Protein AF-A0A1M5I6V6-F1 (afdb_monomer_lite)

Radius of gyration: 21.62 Å; chains: 1; bounding box: 49×45×73 Å

Sequence (230 aa):
MLDRRIVLFAGMAAPVATMVSATATAQGAPGLVSAQVADPNGELAAKRFEMLRRFRSMYSGRHFELDLFDADTGYLQTTLADADRMSLRFFVEYNNVWWFAIIDGVDVPSIAYDPETDTGAIVLDIRYGDQHLLAMQHIQFKGDRISRLQTYASNTFFGRDKPLIRLDAYGNAIWLETGYDLKISAEAAEVFLRTPEGLRFAEHEPTRAAIIRIKGNLADLRKRYGWPPI

Organism: NCBI:txid1122133

Secondary structure (DSSP, 8-state):
---------------------------------------HHHHHHHHHHHHHHHHHHHHHHT---STTB-TTT-EEES-TT----EEHHHHHHHIIIIIHHH-SEEEEEEEEEETTTTEEEEEEEEEETTEEEEEEEEEEEETTEEEEEEEEE-GGGGGS--HHHHHHHHHHHHHHHTTT-HHHHHHHHHHHTTSHHHHHHHHSTTHHHHHHHHHHHHHHHHHHHTPPP-

Structure (mmCIF, N/CA/C/O backbone):
data_AF-A0A1M5I6V6-F1
#
_entry.id   AF-A0A1M5I6V6-F1
#
loop_
_atom_site.group_PDB
_atom_site.id
_atom_site.type_symbol
_atom_site.label_atom_id
_atom_site.label_alt_id
_atom_site.label_comp_id
_atom_site.label_asym_id
_atom_site.label_entity_id
_atom_site.label_seq_id
_atom_site.pdbx_PDB_ins_code
_atom_site.Cartn_x
_atom_site.Cartn_y
_atom_site.Cartn_z
_atom_site.occupancy
_atom_site.B_iso_or_equiv
_atom_site.auth_seq_id
_atom_site.auth_comp_id
_atom_site.auth_asym_id
_atom_site.auth_atom_id
_atom_site.pdbx_PDB_model_num
ATOM 1 N N . MET A 1 1 ? -9.422 24.658 18.611 1.00 32.09 1 MET A N 1
ATOM 2 C CA . MET A 1 1 ? -9.935 25.044 17.281 1.00 32.09 1 MET A CA 1
ATOM 3 C C . MET A 1 1 ? -8.799 24.813 16.305 1.00 32.09 1 MET A C 1
ATOM 5 O O . MET A 1 1 ? -7.833 25.556 16.374 1.00 32.09 1 MET A O 1
ATOM 9 N N . LEU A 1 2 ? -8.842 23.742 15.511 1.00 28.66 2 LEU A N 1
ATOM 10 C CA . LEU A 1 2 ? -7.876 23.531 14.433 1.00 28.66 2 LEU A CA 1
ATOM 11 C C . LEU A 1 2 ? -8.617 23.557 13.102 1.00 28.66 2 LEU A C 1
ATOM 13 O O . LEU A 1 2 ? -9.680 22.956 12.947 1.00 28.66 2 LEU A O 1
ATOM 17 N N . ASP A 1 3 ? -8.054 24.367 12.223 1.00 26.91 3 ASP A N 1
ATOM 18 C CA . ASP A 1 3 ? -8.595 24.844 10.967 1.00 26.91 3 ASP A CA 1
ATOM 19 C C . ASP A 1 3 ? -8.611 23.720 9.920 1.00 26.91 3 ASP A C 1
ATOM 21 O O . ASP A 1 3 ? -7.634 22.990 9.744 1.00 26.91 3 ASP A O 1
ATOM 25 N N . ARG A 1 4 ? -9.753 23.555 9.248 1.00 34.44 4 ARG A N 1
ATOM 26 C CA . ARG A 1 4 ? -9.979 22.538 8.216 1.00 34.44 4 ARG A CA 1
ATOM 27 C C . ARG A 1 4 ? -9.337 23.005 6.913 1.00 34.44 4 ARG A C 1
ATOM 29 O O . ARG A 1 4 ? -9.838 23.937 6.291 1.00 34.44 4 ARG A O 1
ATOM 36 N N . ARG A 1 5 ? -8.315 22.301 6.425 1.00 26.91 5 ARG A N 1
ATOM 37 C CA . ARG A 1 5 ? -7.889 22.392 5.019 1.00 26.91 5 ARG A CA 1
ATOM 38 C C . ARG A 1 5 ? -7.903 21.013 4.376 1.00 26.91 5 ARG A C 1
ATOM 40 O O . ARG A 1 5 ? -6.920 20.288 4.386 1.00 26.91 5 ARG A O 1
ATOM 47 N N . ILE A 1 6 ? -9.062 20.676 3.817 1.00 26.70 6 ILE A N 1
ATOM 48 C CA . ILE A 1 6 ? -9.196 19.642 2.790 1.00 26.70 6 ILE A CA 1
ATOM 49 C C . ILE A 1 6 ? -8.626 20.258 1.512 1.00 26.70 6 ILE A C 1
ATOM 51 O O . ILE A 1 6 ? -9.198 21.217 0.992 1.00 26.70 6 ILE A O 1
ATOM 55 N N . VAL A 1 7 ? -7.494 19.753 1.028 1.00 29.55 7 VAL A N 1
ATOM 56 C CA . VAL A 1 7 ? -6.928 20.200 -0.248 1.00 29.55 7 VAL A CA 1
ATOM 57 C C . VAL A 1 7 ? -7.448 19.283 -1.357 1.00 29.55 7 VAL A C 1
ATOM 59 O O . VAL A 1 7 ? -7.093 18.111 -1.444 1.00 29.55 7 VAL A O 1
ATOM 62 N N . LEU A 1 8 ? -8.347 19.829 -2.178 1.00 27.30 8 LEU A N 1
ATOM 63 C CA . LEU A 1 8 ? -8.841 19.252 -3.430 1.00 27.30 8 LEU A CA 1
ATOM 64 C C . LEU A 1 8 ? -7.817 19.515 -4.543 1.00 27.30 8 LEU A C 1
ATOM 66 O O . LEU A 1 8 ? -7.480 20.671 -4.784 1.00 27.30 8 LEU A O 1
ATOM 70 N N . PHE A 1 9 ? -7.387 18.480 -5.271 1.00 29.84 9 PHE A N 1
ATOM 71 C CA . PHE A 1 9 ? -6.556 18.645 -6.471 1.00 29.84 9 PHE A CA 1
ATOM 72 C C . PHE A 1 9 ? -7.274 18.159 -7.734 1.00 29.84 9 PHE A C 1
ATOM 74 O O . PHE A 1 9 ? -7.762 17.028 -7.797 1.00 29.84 9 PHE A O 1
ATOM 81 N N . ALA A 1 10 ? -7.345 19.070 -8.709 1.00 26.88 10 ALA A N 1
ATOM 82 C CA . ALA A 1 10 ? -7.965 18.941 -10.022 1.00 26.88 10 ALA A CA 1
ATOM 83 C C . ALA A 1 10 ? -7.016 18.282 -11.042 1.00 26.88 10 ALA A C 1
ATOM 85 O O . ALA A 1 10 ? -5.801 18.447 -10.967 1.00 26.88 10 ALA A O 1
ATOM 86 N N . GLY A 1 11 ? -7.590 17.520 -11.979 1.00 27.36 11 GLY A N 1
ATOM 87 C CA . GLY A 1 11 ? -6.862 16.678 -12.932 1.00 27.36 11 GLY A CA 1
ATOM 88 C C . GLY A 1 11 ? -6.373 17.374 -14.203 1.00 27.36 11 GLY A C 1
ATOM 89 O O . GLY A 1 11 ? -6.724 18.518 -14.471 1.00 27.36 11 GLY A O 1
ATOM 90 N N . MET A 1 12 ? -5.617 16.628 -15.016 1.00 26.58 12 MET A N 1
ATOM 91 C CA . MET A 1 12 ? -5.407 16.880 -16.447 1.00 26.58 12 MET A CA 1
ATOM 92 C C . MET A 1 12 ? -5.152 15.567 -17.206 1.00 26.58 12 MET A C 1
ATOM 94 O O . MET A 1 12 ? -4.605 14.613 -16.656 1.00 26.58 12 MET A O 1
ATOM 98 N N . ALA A 1 13 ? -5.608 15.538 -18.461 1.00 25.91 13 ALA A N 1
ATOM 99 C CA . ALA A 1 13 ? -5.629 14.404 -19.385 1.00 25.91 13 ALA A CA 1
ATOM 100 C C . ALA A 1 13 ? -4.281 14.161 -20.099 1.00 25.91 13 ALA A C 1
ATOM 102 O O . ALA A 1 13 ? -3.515 15.100 -20.307 1.00 25.91 13 ALA A O 1
ATOM 103 N N . ALA A 1 14 ? -4.033 12.918 -20.534 1.00 25.67 14 ALA A N 1
ATOM 104 C CA . ALA A 1 14 ? -2.873 12.527 -21.345 1.00 25.67 14 ALA A CA 1
ATOM 105 C C . ALA A 1 14 ? -3.262 12.261 -22.824 1.00 25.67 14 ALA A C 1
ATOM 107 O O . ALA A 1 14 ? -4.357 11.744 -23.067 1.00 25.67 14 ALA A O 1
ATOM 108 N N . PRO A 1 15 ? -2.399 12.590 -23.810 1.00 27.30 15 PRO A N 1
ATOM 109 C CA . PRO A 1 15 ? -2.659 12.376 -25.235 1.00 27.30 15 PRO A CA 1
ATOM 110 C C . PRO A 1 15 ? -2.182 11.002 -25.750 1.00 27.30 15 PRO A C 1
ATOM 112 O O . PRO A 1 15 ? -1.230 10.418 -25.239 1.00 27.30 15 PRO A O 1
ATOM 115 N N . VAL A 1 16 ? -2.851 10.516 -26.802 1.00 29.16 16 VAL A N 1
ATOM 116 C CA . VAL A 1 16 ? -2.599 9.254 -27.525 1.00 29.16 16 VAL A CA 1
ATOM 117 C C . VAL A 1 16 ? -1.626 9.498 -28.686 1.00 29.16 16 VAL A C 1
ATOM 119 O O . VAL A 1 16 ? -1.806 10.466 -29.423 1.00 29.16 16 VAL A O 1
ATOM 122 N N . ALA A 1 17 ? -0.643 8.612 -28.890 1.00 27.08 17 ALA A N 1
ATOM 123 C CA . ALA A 1 17 ? 0.256 8.642 -30.049 1.00 27.08 17 ALA A CA 1
ATOM 124 C C . ALA A 1 17 ? 0.105 7.391 -30.938 1.00 27.08 17 ALA A C 1
ATOM 126 O O . ALA A 1 17 ? 0.025 6.260 -30.460 1.00 27.08 17 ALA A O 1
ATOM 127 N N . THR A 1 18 ? 0.049 7.647 -32.244 1.00 25.34 18 THR A N 1
ATOM 128 C CA . THR A 1 18 ? -0.219 6.732 -33.365 1.00 25.34 18 THR A CA 1
ATOM 129 C C . THR A 1 18 ? 1.076 6.094 -33.895 1.00 25.34 18 THR A C 1
ATOM 131 O O . THR A 1 18 ? 2.071 6.794 -34.060 1.00 25.34 18 THR A O 1
ATOM 134 N N . MET A 1 19 ? 1.063 4.793 -34.220 1.00 25.09 19 MET A N 1
ATOM 135 C CA . MET A 1 19 ? 2.187 4.080 -34.857 1.00 25.09 19 MET A CA 1
ATOM 136 C C . MET A 1 19 ? 2.249 4.298 -36.380 1.00 25.09 19 MET A C 1
ATOM 138 O O . MET A 1 19 ? 1.216 4.292 -37.050 1.00 25.09 19 MET A O 1
ATOM 142 N N . VAL A 1 20 ? 3.464 4.356 -36.941 1.00 25.27 20 VAL A N 1
ATOM 143 C CA . VAL A 1 20 ? 3.732 4.208 -38.385 1.00 25.27 20 VAL A CA 1
ATOM 144 C C . VAL A 1 20 ? 4.745 3.076 -38.594 1.00 25.27 20 VAL A C 1
ATOM 146 O O . VAL A 1 20 ? 5.787 3.044 -37.947 1.00 25.27 20 VAL A O 1
ATOM 149 N N . SER A 1 21 ? 4.416 2.137 -39.488 1.00 27.31 21 SER A N 1
ATOM 150 C CA . SER A 1 21 ? 5.264 1.009 -39.909 1.00 27.31 21 SER A CA 1
ATOM 151 C C . SER A 1 21 ? 6.298 1.415 -40.961 1.00 27.31 21 SER A C 1
ATOM 153 O O . SER A 1 21 ? 5.988 2.206 -41.850 1.00 27.31 21 SER A O 1
ATOM 155 N N . ALA A 1 22 ? 7.470 0.774 -40.943 1.00 27.08 22 ALA A N 1
ATOM 156 C CA . ALA A 1 22 ? 8.403 0.766 -42.068 1.00 27.08 22 ALA A CA 1
ATOM 157 C C . ALA A 1 22 ? 8.932 -0.654 -42.340 1.00 27.08 22 ALA A C 1
ATOM 159 O O . ALA A 1 22 ? 9.522 -1.301 -41.479 1.00 27.08 22 ALA A O 1
ATOM 160 N N . THR A 1 23 ? 8.700 -1.124 -43.565 1.00 32.22 23 THR A N 1
ATOM 161 C CA . THR A 1 23 ? 9.262 -2.331 -44.190 1.00 32.22 23 THR A CA 1
ATOM 162 C C . THR A 1 23 ? 10.672 -2.079 -44.724 1.00 32.22 23 THR A C 1
ATOM 164 O O . THR A 1 23 ? 10.893 -1.064 -45.382 1.00 32.22 23 THR A O 1
ATOM 167 N N . ALA A 1 24 ? 11.583 -3.047 -44.572 1.00 29.22 24 ALA A N 1
ATOM 168 C CA . ALA A 1 24 ? 12.808 -3.130 -45.370 1.00 29.22 24 ALA A CA 1
ATOM 169 C C . ALA A 1 24 ? 13.199 -4.592 -45.664 1.00 29.22 24 ALA A C 1
ATOM 171 O O . ALA A 1 24 ? 13.241 -5.443 -44.780 1.00 29.22 24 ALA A O 1
ATOM 172 N N . THR A 1 25 ? 13.456 -4.856 -46.944 1.00 36.84 25 THR A N 1
ATOM 173 C CA . THR A 1 25 ? 13.919 -6.101 -47.580 1.00 36.84 25 THR A CA 1
ATOM 174 C C . THR A 1 25 ? 15.425 -6.329 -47.414 1.00 36.84 25 THR A C 1
ATOM 176 O O . THR A 1 25 ? 16.187 -5.372 -47.533 1.00 36.84 25 THR A O 1
ATOM 179 N N . ALA A 1 26 ? 15.874 -7.589 -47.302 1.00 30.14 26 ALA A N 1
ATOM 180 C CA . ALA A 1 26 ? 17.272 -7.968 -47.550 1.00 30.14 26 ALA A CA 1
ATOM 181 C C . ALA A 1 26 ? 17.404 -9.393 -48.137 1.00 30.14 26 ALA A C 1
ATOM 183 O O . ALA A 1 26 ? 16.886 -10.359 -47.582 1.00 30.14 26 ALA A O 1
ATOM 184 N N . GLN A 1 27 ? 18.114 -9.500 -49.268 1.00 32.09 27 GLN A N 1
ATOM 185 C CA . GLN A 1 27 ? 18.656 -10.728 -49.866 1.00 32.09 27 GLN A CA 1
ATOM 186 C C . GLN A 1 27 ? 20.118 -10.918 -49.421 1.00 32.09 27 GLN A C 1
ATOM 188 O O . GLN A 1 27 ? 20.869 -9.946 -49.407 1.00 32.09 27 GLN A O 1
ATOM 193 N N . GLY A 1 28 ? 20.536 -12.170 -49.178 1.00 29.69 28 GLY A N 1
ATOM 194 C CA . GLY A 1 28 ? 21.947 -12.595 -49.212 1.00 29.69 28 GLY A CA 1
ATOM 195 C C . GLY A 1 28 ? 22.489 -13.241 -47.927 1.00 29.69 28 GLY A C 1
ATOM 196 O O . GLY A 1 28 ? 22.859 -12.551 -46.988 1.00 29.69 28 GLY A O 1
ATOM 197 N N . ALA A 1 29 ? 22.599 -14.572 -47.928 1.00 29.70 29 ALA A N 1
ATOM 198 C CA . ALA A 1 29 ? 23.397 -15.404 -47.008 1.00 29.70 29 ALA A CA 1
ATOM 199 C C . ALA A 1 29 ? 24.588 -16.005 -47.815 1.00 29.70 29 ALA A C 1
ATOM 201 O O . ALA A 1 29 ? 24.479 -15.968 -49.045 1.00 29.70 29 ALA A O 1
ATOM 202 N N . PRO A 1 30 ? 25.669 -16.605 -47.241 1.00 43.94 30 PRO A N 1
ATOM 203 C CA . PRO A 1 30 ? 25.713 -17.275 -45.934 1.00 43.94 30 PRO A CA 1
ATOM 204 C C . PRO A 1 30 ? 27.019 -17.157 -45.105 1.00 43.94 30 PRO A C 1
ATOM 206 O O . PRO A 1 30 ? 28.121 -16.975 -45.613 1.00 43.94 30 PRO A O 1
ATOM 209 N N . GLY A 1 31 ? 26.884 -17.382 -43.797 1.00 27.34 31 GLY A N 1
ATOM 210 C CA . GLY A 1 31 ? 27.987 -17.552 -42.848 1.00 27.34 31 GLY A CA 1
ATOM 211 C C . GLY A 1 31 ? 27.438 -17.888 -41.463 1.00 27.34 31 GLY A C 1
ATOM 212 O O . GLY A 1 31 ? 27.288 -17.009 -40.624 1.00 27.34 31 GLY A O 1
ATOM 213 N N . LEU A 1 32 ? 27.059 -19.151 -41.247 1.00 36.41 32 LEU A N 1
ATOM 214 C CA . LEU A 1 32 ? 26.516 -19.644 -39.976 1.00 36.41 32 LEU A CA 1
ATOM 215 C C . LEU A 1 32 ? 27.648 -19.850 -38.962 1.00 36.41 32 LEU A C 1
ATOM 217 O O . LEU A 1 32 ? 28.205 -20.936 -38.828 1.00 36.41 32 LEU A O 1
ATOM 221 N N . VAL A 1 33 ? 27.957 -18.786 -38.227 1.00 33.47 33 VAL A N 1
ATOM 222 C CA . VAL A 1 33 ? 28.457 -18.877 -36.856 1.00 33.47 33 VAL A CA 1
ATOM 223 C C . VAL A 1 33 ? 27.308 -18.385 -35.990 1.00 33.47 33 VAL A C 1
ATOM 225 O O . VAL A 1 33 ? 27.042 -17.187 -35.936 1.00 33.47 33 VAL A O 1
ATOM 228 N N . SER A 1 34 ? 26.578 -19.305 -35.361 1.00 36.19 34 SER A N 1
ATOM 229 C CA . SER A 1 34 ? 25.515 -18.970 -34.409 1.00 36.19 34 SER A CA 1
ATOM 230 C C . SER A 1 34 ? 26.139 -18.452 -33.114 1.00 36.19 34 SER A C 1
ATOM 232 O O . SER A 1 34 ? 26.111 -19.117 -32.083 1.00 36.19 34 SER A O 1
ATOM 234 N N . ALA A 1 35 ? 26.733 -17.261 -33.165 1.00 35.19 35 ALA A N 1
ATOM 235 C CA . ALA A 1 35 ? 26.876 -16.448 -31.978 1.00 35.19 35 ALA A CA 1
ATOM 236 C C . ALA A 1 35 ? 25.450 -16.056 -31.581 1.00 35.19 35 ALA A C 1
ATOM 238 O O . ALA A 1 35 ? 24.816 -15.241 -32.251 1.00 35.19 35 ALA A O 1
ATOM 239 N N . GLN A 1 36 ? 24.921 -16.668 -30.520 1.00 39.28 36 GLN A N 1
ATOM 240 C CA . GLN A 1 36 ? 23.850 -16.045 -29.752 1.00 39.28 36 GLN A CA 1
ATOM 241 C C . GLN A 1 36 ? 24.438 -14.746 -29.207 1.00 39.28 36 GLN A C 1
ATOM 243 O O . GLN A 1 36 ? 25.012 -14.707 -28.122 1.00 39.28 36 GLN A O 1
ATOM 248 N N . VAL A 1 37 ? 24.370 -13.687 -30.011 1.00 41.66 37 VAL A N 1
ATOM 249 C CA . VAL A 1 37 ? 24.471 -12.330 -29.504 1.00 41.66 37 VAL A CA 1
ATOM 250 C C . VAL A 1 37 ? 23.267 -12.230 -28.587 1.00 41.66 37 VAL A C 1
ATOM 252 O O . VAL A 1 37 ? 22.136 -12.157 -29.064 1.00 41.66 37 VAL A O 1
ATOM 255 N N . ALA A 1 38 ? 23.497 -12.382 -27.280 1.00 50.56 38 ALA A N 1
ATOM 256 C CA . ALA A 1 38 ? 22.499 -12.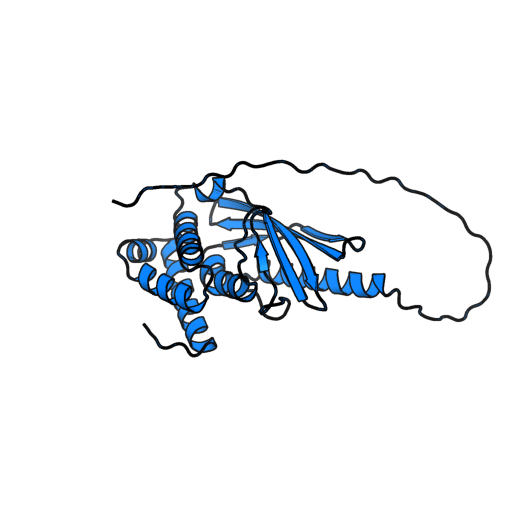025 -26.291 1.00 50.56 38 ALA A CA 1
ATOM 257 C C . ALA A 1 38 ? 22.033 -10.633 -26.698 1.00 50.56 38 ALA A C 1
ATOM 259 O O . ALA A 1 38 ? 22.869 -9.747 -26.843 1.00 50.56 38 ALA A O 1
ATOM 260 N N . ASP A 1 39 ? 20.752 -10.476 -27.007 1.00 55.94 39 ASP A N 1
ATOM 261 C CA . ASP A 1 39 ? 20.168 -9.158 -27.146 1.00 55.94 39 ASP A CA 1
ATOM 262 C C . ASP A 1 39 ? 20.035 -8.648 -25.708 1.00 55.94 39 ASP A C 1
ATOM 264 O O . ASP A 1 39 ? 19.104 -9.068 -25.009 1.00 55.94 39 ASP A O 1
ATOM 268 N N . PRO A 1 40 ? 20.987 -7.836 -25.199 1.00 62.12 40 PRO A N 1
ATOM 269 C CA . PRO A 1 40 ? 20.932 -7.398 -23.811 1.00 62.12 40 PRO A CA 1
ATOM 270 C C . PRO A 1 40 ? 19.653 -6.593 -23.555 1.00 62.12 40 PRO A C 1
ATOM 272 O O . PRO A 1 40 ? 19.153 -6.590 -22.430 1.00 62.12 40 PRO A O 1
ATOM 275 N N . ASN A 1 41 ? 19.087 -5.978 -24.602 1.00 68.06 41 ASN A N 1
ATOM 276 C CA . ASN A 1 41 ? 17.831 -5.246 -24.532 1.00 68.06 41 ASN A CA 1
ATOM 277 C C . ASN A 1 41 ? 16.645 -6.218 -24.454 1.00 68.06 41 ASN A C 1
ATOM 279 O O . ASN A 1 41 ? 15.736 -6.003 -23.657 1.00 68.06 41 ASN A O 1
ATOM 283 N N . GLY A 1 42 ? 16.683 -7.326 -25.196 1.00 78.50 42 GLY A N 1
ATOM 284 C CA . GLY A 1 42 ? 15.683 -8.396 -25.135 1.00 78.50 42 GLY A CA 1
ATOM 285 C C . GLY A 1 42 ? 15.660 -9.144 -23.796 1.00 78.50 42 GLY A C 1
ATOM 286 O O . GLY A 1 42 ? 14.587 -9.386 -23.238 1.00 78.50 42 GLY A O 1
ATOM 287 N N . GLU A 1 43 ? 16.826 -9.473 -23.232 1.00 86.44 43 GLU A N 1
ATOM 288 C CA . GLU A 1 43 ? 16.915 -10.147 -21.928 1.00 86.44 43 GLU A CA 1
ATOM 289 C C . GLU A 1 43 ? 16.483 -9.224 -20.779 1.00 86.44 43 GLU A C 1
ATOM 291 O O . GLU A 1 43 ? 15.755 -9.647 -19.874 1.00 86.44 43 GLU A O 1
ATOM 296 N N . LEU A 1 44 ? 16.892 -7.951 -20.817 1.00 89.69 44 LEU A N 1
ATOM 297 C CA . LEU A 1 44 ? 16.445 -6.954 -19.849 1.00 89.69 44 LEU A CA 1
ATOM 298 C C . LEU A 1 44 ? 14.932 -6.740 -19.942 1.00 89.69 44 LEU A C 1
ATOM 300 O O . LEU A 1 44 ? 14.252 -6.814 -18.920 1.00 89.69 44 LEU A O 1
ATOM 304 N N . ALA A 1 45 ? 14.390 -6.563 -21.149 1.00 90.88 45 ALA A N 1
ATOM 305 C CA . ALA A 1 45 ? 12.956 -6.387 -21.358 1.00 90.88 45 ALA A CA 1
ATOM 306 C C . ALA A 1 45 ? 12.141 -7.574 -20.830 1.00 90.88 45 ALA A C 1
ATOM 308 O O . ALA A 1 45 ? 11.131 -7.383 -20.151 1.00 90.88 45 ALA A O 1
ATOM 309 N N . ALA A 1 46 ? 12.608 -8.804 -21.064 1.00 93.69 46 ALA A N 1
ATOM 310 C CA . ALA A 1 46 ? 11.976 -10.003 -20.522 1.00 93.69 46 ALA A CA 1
ATOM 311 C C . ALA A 1 46 ? 11.967 -10.002 -18.983 1.00 93.69 46 ALA A C 1
ATOM 313 O O . ALA A 1 46 ? 10.927 -10.261 -18.374 1.00 93.69 46 ALA A O 1
ATOM 314 N N . LYS A 1 47 ? 13.091 -9.644 -18.345 1.00 95.38 47 LYS A N 1
ATOM 315 C CA . LYS A 1 47 ? 13.187 -9.518 -16.879 1.00 95.38 47 LYS A CA 1
ATOM 316 C C . LYS A 1 47 ? 12.233 -8.455 -16.336 1.00 95.38 47 LYS A C 1
ATOM 318 O O . LYS A 1 47 ? 11.544 -8.697 -15.349 1.00 95.38 47 LYS A O 1
ATOM 323 N N . ARG A 1 48 ? 12.156 -7.294 -16.987 1.00 96.44 48 ARG A N 1
ATOM 324 C CA . ARG A 1 48 ? 11.271 -6.183 -16.599 1.00 96.44 48 ARG A CA 1
ATOM 325 C C . ARG A 1 48 ? 9.805 -6.565 -16.702 1.00 96.44 48 ARG A C 1
ATOM 327 O O . ARG A 1 48 ? 9.029 -6.311 -15.782 1.00 96.44 48 ARG A O 1
ATOM 334 N N . PHE A 1 49 ? 9.435 -7.241 -17.781 1.00 95.44 49 PHE A N 1
ATOM 335 C CA . PHE A 1 49 ? 8.073 -7.718 -17.953 1.00 95.44 49 PHE A CA 1
ATOM 336 C C . PHE A 1 49 ? 7.702 -8.793 -16.924 1.00 95.44 49 PHE A C 1
ATOM 338 O O . PHE A 1 49 ? 6.581 -8.796 -16.417 1.00 95.44 49 PHE A O 1
ATOM 345 N N . GLU A 1 50 ? 8.644 -9.656 -16.539 1.00 97.31 50 GLU A N 1
ATOM 346 C CA . GLU A 1 50 ? 8.422 -10.627 -15.465 1.00 97.31 50 GLU A CA 1
ATOM 347 C C . GLU A 1 50 ? 8.257 -9.958 -14.094 1.00 97.31 50 GLU A C 1
ATOM 349 O O . GLU A 1 50 ? 7.353 -10.309 -13.338 1.00 97.31 50 GLU A O 1
ATOM 354 N N . MET A 1 51 ? 9.041 -8.918 -13.798 1.00 98.06 51 MET A N 1
ATOM 355 C CA . MET A 1 51 ? 8.836 -8.099 -12.597 1.00 98.06 51 MET A CA 1
ATOM 356 C C . MET A 1 51 ? 7.430 -7.482 -12.560 1.00 98.06 51 MET A C 1
ATOM 358 O O . MET A 1 51 ? 6.782 -7.499 -11.514 1.00 98.06 51 MET A O 1
ATOM 362 N N . LEU A 1 52 ? 6.921 -6.987 -13.694 1.00 98.31 52 LEU A N 1
ATOM 363 C CA . LEU A 1 52 ? 5.558 -6.451 -13.795 1.00 98.31 52 LEU A CA 1
ATOM 364 C C . LEU A 1 52 ? 4.483 -7.527 -13.619 1.00 98.31 52 LEU A C 1
ATOM 366 O O . LEU A 1 52 ? 3.465 -7.273 -12.976 1.00 98.31 52 LEU A O 1
ATOM 370 N N . ARG A 1 53 ? 4.699 -8.738 -14.145 1.00 98.31 53 ARG A N 1
ATOM 371 C CA . ARG A 1 53 ? 3.805 -9.881 -13.901 1.00 98.31 53 ARG A CA 1
ATOM 372 C C . ARG A 1 53 ? 3.768 -10.254 -12.429 1.00 98.31 53 ARG A C 1
ATOM 374 O O . ARG A 1 53 ? 2.684 -10.441 -11.882 1.00 98.31 53 ARG A O 1
ATOM 381 N N . ARG A 1 54 ? 4.930 -10.302 -11.779 1.00 98.31 54 ARG A N 1
ATOM 382 C CA . ARG A 1 54 ? 5.029 -10.533 -10.339 1.00 98.31 54 ARG A CA 1
ATOM 383 C C . ARG A 1 54 ? 4.297 -9.445 -9.554 1.00 98.31 54 ARG A C 1
ATOM 385 O O . ARG A 1 54 ? 3.490 -9.770 -8.689 1.00 98.31 54 ARG A O 1
ATOM 392 N N . PHE A 1 55 ? 4.486 -8.175 -9.910 1.00 98.38 55 PHE A N 1
ATOM 393 C CA . PHE A 1 55 ? 3.793 -7.060 -9.260 1.00 98.38 55 PHE A CA 1
ATOM 394 C C . PHE A 1 55 ? 2.266 -7.129 -9.441 1.00 98.38 55 PHE A C 1
ATOM 396 O O . PHE A 1 55 ? 1.510 -6.964 -8.485 1.00 98.38 55 PHE A O 1
ATOM 403 N N . ARG A 1 56 ? 1.793 -7.481 -10.643 1.00 98.38 56 ARG A N 1
ATOM 404 C CA . ARG A 1 56 ? 0.377 -7.775 -10.917 1.00 98.38 56 ARG A CA 1
ATOM 405 C C . ARG A 1 56 ? -0.170 -8.893 -10.023 1.00 98.38 56 ARG A C 1
ATOM 407 O O . ARG A 1 56 ? -1.276 -8.768 -9.490 1.00 98.38 56 ARG A O 1
ATOM 414 N N . SER A 1 57 ? 0.576 -9.985 -9.880 1.00 98.31 57 SER A N 1
ATOM 415 C CA . SER A 1 57 ? 0.177 -11.114 -9.036 1.00 98.31 57 SER A CA 1
ATOM 416 C C . SER A 1 57 ? 0.084 -10.712 -7.567 1.00 98.31 57 SER A C 1
ATOM 418 O O . SER A 1 57 ? -0.861 -11.118 -6.901 1.00 98.31 57 SER A O 1
ATOM 420 N N . MET A 1 58 ? 0.988 -9.857 -7.081 1.00 98.50 58 MET A N 1
ATOM 421 C CA . MET A 1 58 ? 0.931 -9.318 -5.718 1.00 98.50 58 MET A CA 1
ATOM 422 C C . MET A 1 58 ? -0.318 -8.465 -5.466 1.00 98.50 58 MET A C 1
ATOM 424 O O . MET A 1 58 ? -0.966 -8.622 -4.433 1.00 98.50 58 MET A O 1
ATOM 428 N N . TYR A 1 59 ? -0.711 -7.611 -6.420 1.00 98.25 59 TYR A N 1
ATOM 429 C CA . TYR A 1 59 ? -1.977 -6.869 -6.337 1.00 98.25 59 TYR A CA 1
ATOM 430 C C . TYR A 1 59 ? -3.184 -7.804 -6.264 1.00 98.25 59 TYR A C 1
ATOM 432 O O . TYR A 1 59 ? -4.026 -7.669 -5.377 1.00 98.25 59 TYR A O 1
ATOM 440 N N . SER A 1 60 ? -3.238 -8.782 -7.169 1.00 95.06 60 SER A N 1
ATOM 441 C CA . SER A 1 60 ? -4.346 -9.743 -7.243 1.00 95.06 60 SER A CA 1
ATOM 442 C C . SER A 1 60 ? -4.409 -10.626 -5.988 1.00 95.06 60 SER A C 1
ATOM 444 O O . SER A 1 60 ? -5.487 -10.928 -5.480 1.00 95.06 60 SER A O 1
ATOM 446 N N . GLY A 1 61 ? -3.244 -11.005 -5.454 1.00 97.31 61 GLY A N 1
ATOM 447 C CA . GLY A 1 61 ? -3.083 -11.757 -4.209 1.00 97.31 61 GLY A CA 1
ATOM 448 C C . GLY A 1 61 ? -3.235 -10.916 -2.940 1.00 97.31 61 GLY A C 1
ATOM 449 O O . GLY A 1 61 ? -3.282 -11.483 -1.852 1.00 97.31 61 GLY A O 1
ATOM 450 N N . ARG A 1 62 ? -3.347 -9.587 -3.071 1.00 97.38 62 ARG A N 1
ATOM 451 C CA . ARG A 1 62 ? -3.432 -8.617 -1.972 1.00 97.38 62 ARG A CA 1
ATOM 452 C C . ARG A 1 62 ? -2.303 -8.749 -0.946 1.00 97.38 62 ARG A C 1
ATOM 454 O O . ARG A 1 62 ? -2.532 -8.701 0.263 1.00 97.38 62 ARG A O 1
ATOM 461 N N . HIS A 1 63 ? -1.083 -8.940 -1.439 1.00 98.06 63 HIS A N 1
ATOM 462 C CA . HIS A 1 63 ? 0.110 -8.976 -0.606 1.00 98.06 63 HIS A CA 1
ATOM 463 C C . HIS A 1 63 ? 1.352 -8.610 -1.415 1.00 98.06 63 HIS A C 1
ATOM 465 O O . HIS A 1 63 ? 1.625 -9.228 -2.443 1.00 98.06 63 HIS A O 1
ATOM 471 N N . PHE A 1 64 ? 2.119 -7.636 -0.935 1.00 98.56 64 PHE A N 1
ATOM 472 C CA . PHE A 1 64 ? 3.415 -7.272 -1.494 1.00 98.56 64 PHE A CA 1
ATOM 473 C C . PHE A 1 64 ? 4.550 -7.974 -0.760 1.00 98.56 64 PHE A C 1
ATOM 475 O O . PHE A 1 64 ? 4.604 -7.974 0.469 1.00 98.56 64 PHE A O 1
ATOM 482 N N . GLU A 1 65 ? 5.503 -8.499 -1.519 1.00 97.62 65 GLU A N 1
ATOM 483 C CA . GLU A 1 65 ? 6.759 -9.015 -0.979 1.00 97.62 65 GLU A CA 1
ATOM 484 C C . GLU A 1 65 ? 7.806 -7.903 -1.080 1.00 97.62 65 GLU A C 1
ATOM 486 O O . GLU A 1 65 ? 7.831 -7.171 -2.064 1.00 97.62 65 GLU A O 1
ATOM 491 N N . LEU A 1 66 ? 8.613 -7.723 -0.029 1.00 96.81 66 LEU A N 1
ATOM 492 C CA . LEU A 1 66 ? 9.530 -6.583 0.098 1.00 96.81 66 LEU A CA 1
ATOM 493 C C . LEU A 1 66 ? 10.801 -6.723 -0.748 1.00 96.81 66 LEU A C 1
ATOM 495 O O . LEU A 1 66 ? 11.459 -5.724 -1.047 1.00 96.81 66 LEU A O 1
ATOM 499 N N . ASP A 1 67 ? 11.146 -7.945 -1.169 1.00 97.62 67 ASP A N 1
ATOM 500 C CA . ASP A 1 67 ? 12.040 -8.076 -2.315 1.00 97.62 67 ASP A CA 1
ATOM 501 C C . ASP A 1 67 ? 11.316 -7.512 -3.564 1.00 97.62 67 ASP A C 1
ATOM 503 O O . ASP A 1 67 ? 10.326 -6.859 -3.388 1.00 97.62 67 ASP A O 1
ATOM 507 N N . LEU A 1 68 ? 11.697 -7.605 -4.830 1.00 98.19 68 LEU A N 1
ATOM 508 C CA . LEU A 1 68 ? 11.009 -6.832 -5.912 1.00 98.19 68 LEU A CA 1
ATOM 509 C C . LEU A 1 68 ? 11.081 -5.282 -5.796 1.00 98.19 68 LEU A C 1
ATOM 511 O O . LEU A 1 68 ? 11.201 -4.639 -6.829 1.00 98.19 6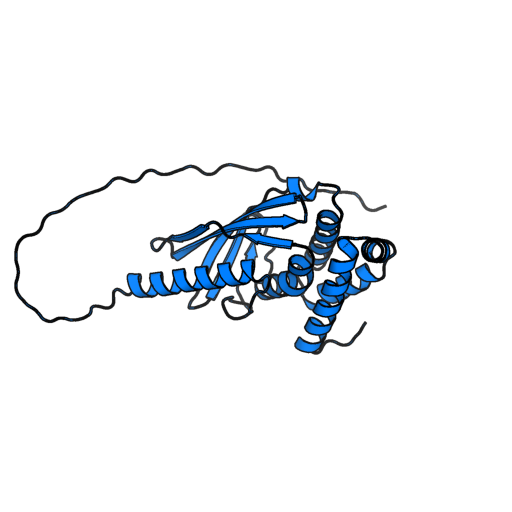8 LEU A O 1
ATOM 515 N N . PHE A 1 69 ? 11.087 -4.656 -4.614 1.00 98.56 69 PHE A N 1
ATOM 516 C CA . PHE A 1 69 ? 11.189 -3.212 -4.391 1.00 98.56 69 PHE A CA 1
ATOM 517 C C . PHE A 1 69 ? 12.573 -2.829 -3.848 1.00 98.56 69 PHE A C 1
ATOM 519 O O . PHE A 1 69 ? 13.198 -3.567 -3.084 1.00 98.56 69 PHE A O 1
ATOM 526 N N . ASP A 1 70 ? 13.059 -1.648 -4.230 1.00 98.00 70 ASP A N 1
ATOM 527 C CA . ASP A 1 70 ? 14.208 -0.985 -3.606 1.00 98.00 70 ASP A CA 1
ATOM 528 C C . ASP A 1 70 ? 13.711 -0.343 -2.304 1.00 98.00 70 ASP A C 1
ATOM 530 O O . ASP A 1 70 ? 13.362 0.835 -2.255 1.00 98.00 70 ASP A O 1
ATOM 534 N N . ALA A 1 71 ? 13.580 -1.166 -1.262 1.00 95.81 71 ALA A N 1
ATOM 535 C CA . ALA A 1 71 ? 12.956 -0.785 0.003 1.00 95.81 71 ALA A CA 1
ATOM 536 C C . ALA A 1 71 ? 13.679 0.364 0.726 1.00 95.81 71 ALA A C 1
ATOM 538 O O . ALA A 1 71 ? 13.047 1.106 1.479 1.00 95.81 71 ALA A O 1
ATOM 539 N N . ASP A 1 72 ? 14.987 0.500 0.508 1.00 93.19 72 ASP A N 1
ATOM 540 C CA . ASP A 1 72 ? 15.840 1.396 1.289 1.00 93.19 72 ASP A CA 1
ATOM 541 C C . ASP A 1 72 ? 16.023 2.762 0.623 1.00 93.19 72 ASP A C 1
ATOM 543 O O . ASP A 1 72 ? 16.160 3.766 1.319 1.00 93.19 72 ASP A O 1
ATOM 547 N N . THR A 1 73 ? 16.017 2.822 -0.714 1.00 95.00 73 THR A N 1
ATOM 548 C CA . THR A 1 73 ? 16.248 4.081 -1.446 1.00 95.00 73 THR A CA 1
ATOM 549 C C . THR A 1 73 ? 15.145 4.445 -2.434 1.00 95.00 73 THR A C 1
ATOM 551 O O . THR A 1 73 ? 15.094 5.584 -2.905 1.00 95.00 73 THR A O 1
ATOM 554 N N . GLY A 1 74 ? 14.254 3.506 -2.750 1.00 96.75 74 GLY A N 1
ATOM 555 C CA . GLY A 1 74 ? 13.126 3.740 -3.635 1.00 96.75 74 GLY A CA 1
ATOM 556 C C . GLY A 1 74 ? 11.960 4.446 -2.950 1.00 96.75 74 GLY A C 1
ATOM 557 O O . GLY A 1 74 ? 11.806 4.418 -1.725 1.00 96.75 74 GLY A O 1
ATOM 558 N N . TYR A 1 75 ? 11.104 5.072 -3.756 1.00 95.88 75 TYR A N 1
ATOM 559 C CA . TYR A 1 75 ? 9.952 5.813 -3.245 1.00 95.88 75 TYR A CA 1
ATOM 560 C C . TYR A 1 75 ? 8.723 5.776 -4.157 1.00 95.88 75 TYR A C 1
ATOM 562 O O . TYR A 1 75 ? 8.812 5.619 -5.374 1.00 95.88 75 TYR A O 1
ATOM 570 N N . LEU A 1 76 ? 7.557 5.976 -3.553 1.00 94.19 76 LEU A N 1
ATOM 571 C CA . LEU A 1 76 ? 6.312 6.312 -4.220 1.00 94.19 76 LEU A CA 1
ATOM 572 C C . LEU A 1 76 ? 6.086 7.828 -4.187 1.00 94.19 76 LEU A C 1
ATOM 574 O O . LEU A 1 76 ? 6.368 8.496 -3.190 1.00 94.19 76 LEU A O 1
ATOM 578 N N . GLN A 1 77 ? 5.538 8.351 -5.281 1.00 86.44 77 GLN A N 1
ATOM 579 C CA . GLN A 1 77 ? 5.123 9.741 -5.434 1.00 86.44 77 GLN A CA 1
ATOM 580 C C . GLN A 1 77 ? 3.698 9.808 -6.015 1.00 86.44 77 GLN A C 1
ATOM 582 O O . GLN A 1 77 ? 3.363 9.074 -6.943 1.00 86.44 77 GLN A O 1
ATOM 587 N N . THR A 1 78 ? 2.834 10.672 -5.485 1.00 71.50 78 THR A N 1
ATOM 588 C CA . THR A 1 78 ? 1.438 10.826 -5.949 1.00 71.50 78 THR A CA 1
ATOM 589 C C . THR A 1 78 ? 1.256 12.020 -6.891 1.00 71.50 78 THR A C 1
ATOM 591 O O . THR A 1 78 ? 0.405 11.976 -7.776 1.00 71.50 78 THR A O 1
ATOM 594 N N . THR A 1 79 ? 2.097 13.057 -6.791 1.00 63.25 79 THR A N 1
ATOM 595 C CA . THR A 1 79 ? 2.154 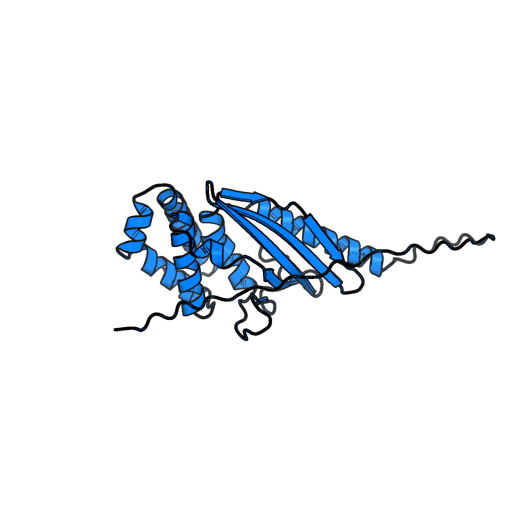14.174 -7.750 1.00 63.25 79 THR A CA 1
ATOM 596 C C . THR A 1 79 ? 3.600 14.591 -8.030 1.00 63.25 79 THR A C 1
ATOM 598 O O . THR A 1 79 ? 4.454 14.472 -7.159 1.00 63.25 79 THR A O 1
ATOM 601 N N . LEU A 1 80 ? 3.900 15.108 -9.231 1.00 52.19 80 LEU A N 1
ATOM 602 C CA . LEU A 1 80 ? 5.252 15.590 -9.579 1.00 52.19 80 LEU A CA 1
ATOM 603 C C . LEU A 1 80 ? 5.699 16.816 -8.758 1.00 52.19 80 LEU A C 1
ATOM 605 O O . LEU A 1 80 ? 6.888 17.125 -8.749 1.00 52.19 80 LEU A O 1
ATOM 609 N N . ALA A 1 81 ? 4.758 17.514 -8.115 1.00 47.25 81 ALA A N 1
ATOM 610 C CA . ALA A 1 81 ? 4.998 18.770 -7.411 1.00 47.25 81 ALA A CA 1
ATOM 611 C C . ALA A 1 81 ? 5.310 18.584 -5.918 1.00 47.25 81 ALA A C 1
ATOM 613 O O . ALA A 1 81 ? 5.939 19.461 -5.327 1.00 47.25 81 ALA A O 1
ATOM 614 N N . ASP A 1 82 ? 4.914 17.457 -5.321 1.00 55.44 82 ASP A N 1
ATOM 615 C CA . ASP A 1 82 ? 5.146 17.211 -3.901 1.00 55.44 82 ASP A CA 1
ATOM 616 C C . ASP A 1 82 ? 6.569 16.693 -3.657 1.00 55.44 82 ASP A C 1
ATOM 618 O O . ASP A 1 82 ? 7.041 15.750 -4.304 1.00 55.44 82 ASP A O 1
ATOM 622 N N . ALA A 1 83 ? 7.257 17.325 -2.703 1.00 57.69 83 ALA A N 1
ATOM 623 C CA . ALA A 1 83 ? 8.554 16.871 -2.203 1.00 57.69 83 ALA A CA 1
ATOM 624 C C . ALA A 1 83 ? 8.428 15.617 -1.320 1.00 57.69 83 ALA A C 1
ATOM 626 O O . ALA A 1 83 ? 9.424 14.921 -1.105 1.00 57.69 83 ALA A O 1
ATOM 627 N N . ASP A 1 84 ? 7.217 15.322 -0.842 1.00 67.31 84 ASP A N 1
ATOM 628 C CA . ASP A 1 84 ? 6.952 14.209 0.057 1.00 67.31 84 ASP A CA 1
ATOM 629 C C . ASP A 1 84 ? 7.025 12.884 -0.697 1.00 67.31 84 ASP A C 1
ATOM 631 O O . ASP A 1 84 ? 6.265 12.591 -1.624 1.00 67.31 84 ASP A O 1
ATOM 635 N N . ARG A 1 85 ? 7.994 12.070 -0.286 1.00 85.88 85 ARG A N 1
ATOM 636 C CA . ARG A 1 85 ? 8.289 10.765 -0.866 1.00 85.88 85 ARG A CA 1
ATOM 637 C C . ARG A 1 85 ? 7.971 9.700 0.163 1.00 85.88 85 ARG A C 1
ATOM 639 O O . ARG A 1 85 ? 8.612 9.629 1.208 1.00 85.88 85 ARG A O 1
ATOM 646 N N . MET A 1 86 ? 7.011 8.844 -0.155 1.00 91.69 86 MET A N 1
ATOM 647 C CA . MET A 1 86 ? 6.743 7.651 0.639 1.00 91.69 86 MET A CA 1
ATOM 648 C C . MET A 1 86 ? 7.817 6.614 0.311 1.00 91.69 86 MET A C 1
ATOM 650 O O . MET A 1 86 ? 7.937 6.226 -0.846 1.00 91.69 86 MET A O 1
ATOM 654 N N . SER A 1 87 ? 8.608 6.148 1.282 1.00 95.44 87 SER A N 1
ATOM 655 C CA . SER A 1 87 ? 9.586 5.079 1.005 1.00 95.44 87 SER A CA 1
ATOM 656 C C . SER A 1 87 ? 8.887 3.814 0.492 1.00 95.44 87 SER A C 1
ATOM 658 O O . SER A 1 87 ? 7.767 3.507 0.908 1.00 95.44 87 SER A O 1
ATOM 660 N N . LEU A 1 88 ? 9.528 3.040 -0.393 1.00 97.69 88 LEU A N 1
ATOM 661 C CA . LEU A 1 88 ? 8.908 1.798 -0.876 1.00 97.69 88 LEU A CA 1
ATOM 662 C C . LEU A 1 88 ? 8.754 0.748 0.228 1.00 97.69 88 LEU A C 1
ATOM 664 O O . LEU A 1 88 ? 7.794 -0.017 0.191 1.00 97.69 88 LEU A O 1
ATOM 668 N N . ARG A 1 89 ? 9.621 0.751 1.253 1.00 97.75 89 ARG A N 1
ATOM 669 C CA . ARG A 1 89 ? 9.403 -0.054 2.465 1.00 97.75 89 ARG A CA 1
ATOM 670 C C . ARG A 1 89 ? 8.080 0.295 3.127 1.00 97.75 89 ARG A C 1
ATOM 672 O O . ARG A 1 89 ? 7.295 -0.595 3.435 1.00 97.75 89 ARG A O 1
ATOM 679 N N . PHE A 1 90 ? 7.828 1.584 3.321 1.00 97.19 90 PHE A N 1
ATOM 680 C CA . PHE A 1 90 ? 6.573 2.032 3.894 1.00 97.19 90 PHE A CA 1
ATOM 681 C C . PHE A 1 90 ? 5.388 1.673 3.004 1.00 97.19 90 PHE A C 1
ATOM 683 O O . PHE A 1 90 ? 4.419 1.126 3.508 1.00 97.19 90 PHE A O 1
ATOM 690 N N . PHE A 1 91 ? 5.474 1.920 1.692 1.00 97.12 91 PHE A N 1
ATOM 691 C CA . PHE A 1 91 ? 4.433 1.539 0.735 1.00 97.12 91 PHE A CA 1
ATOM 692 C C . PHE A 1 91 ? 4.065 0.057 0.871 1.00 97.12 91 PHE A C 1
ATOM 694 O O . PHE A 1 91 ? 2.894 -0.266 1.051 1.00 97.12 91 PHE A O 1
ATOM 701 N N . VAL A 1 92 ? 5.048 -0.845 0.841 1.00 98.44 92 VAL A N 1
ATOM 702 C CA . VAL A 1 92 ? 4.815 -2.292 0.964 1.00 98.44 92 VAL A CA 1
ATOM 703 C C . VAL A 1 92 ? 4.106 -2.625 2.276 1.00 98.44 92 VAL A C 1
ATOM 705 O O . VAL A 1 92 ? 3.068 -3.288 2.275 1.00 98.44 92 VAL A O 1
ATOM 708 N N . GLU A 1 93 ? 4.638 -2.137 3.393 1.00 97.88 93 GLU A N 1
ATOM 709 C CA . GLU A 1 93 ? 4.134 -2.491 4.719 1.00 97.88 93 GLU A CA 1
ATOM 710 C C . GLU A 1 93 ? 2.767 -1.866 5.009 1.00 97.88 93 GLU A C 1
ATOM 712 O O . GLU A 1 93 ? 1.880 -2.550 5.513 1.00 97.88 93 GLU A O 1
ATOM 717 N N . TYR A 1 94 ? 2.551 -0.609 4.617 1.00 96.94 94 TYR A N 1
ATOM 718 C CA . TYR A 1 94 ? 1.252 0.054 4.693 1.00 96.94 94 TYR A CA 1
ATOM 719 C C . TYR A 1 94 ? 0.181 -0.751 3.957 1.00 96.94 94 TY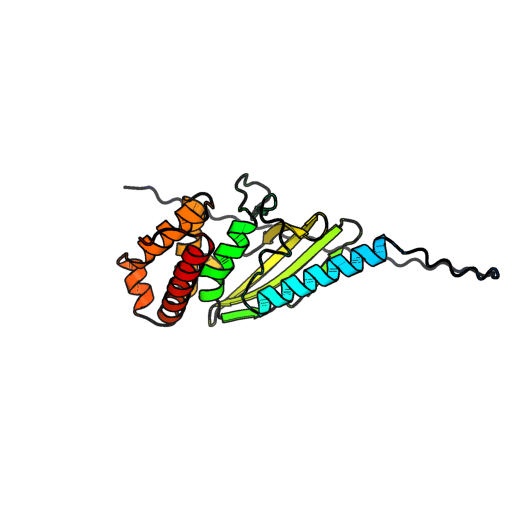R A C 1
ATOM 721 O O . TYR A 1 94 ? -0.871 -1.057 4.523 1.00 96.94 94 TYR A O 1
ATOM 729 N N . ASN A 1 95 ? 0.450 -1.123 2.703 1.00 98.25 95 ASN A N 1
ATOM 730 C CA . ASN A 1 95 ? -0.535 -1.835 1.903 1.00 98.25 95 ASN A CA 1
ATOM 731 C C . ASN A 1 95 ? -0.851 -3.209 2.504 1.00 98.25 95 ASN A C 1
ATOM 733 O O . ASN A 1 95 ? -2.022 -3.567 2.620 1.00 98.25 95 ASN A O 1
ATOM 737 N N . ASN A 1 96 ? 0.173 -3.934 2.961 1.00 98.56 96 ASN A N 1
ATOM 738 C CA . ASN A 1 96 ? 0.023 -5.230 3.621 1.00 98.56 96 ASN A CA 1
ATOM 739 C C . ASN A 1 96 ? -0.735 -5.151 4.946 1.00 98.56 96 ASN A C 1
ATOM 741 O O . ASN A 1 96 ? -1.500 -6.058 5.269 1.00 98.56 96 ASN A O 1
ATOM 745 N N . VAL A 1 97 ? -0.532 -4.085 5.718 1.00 98.12 97 VAL A N 1
ATOM 746 C CA . VAL A 1 97 ? -1.165 -3.933 7.027 1.00 98.12 97 VAL A CA 1
ATOM 747 C C . VAL A 1 97 ? -2.595 -3.437 6.914 1.00 98.12 97 VAL A C 1
ATOM 749 O O . VAL A 1 97 ? -3.490 -3.990 7.556 1.00 98.12 97 VAL A O 1
ATOM 752 N N . TRP A 1 98 ? -2.807 -2.406 6.106 1.00 98.25 98 TRP A N 1
ATOM 753 C CA . TRP A 1 98 ? -4.013 -1.595 6.148 1.00 98.25 98 TRP A CA 1
ATOM 754 C C . TRP A 1 98 ? -4.836 -1.707 4.871 1.00 98.25 98 TRP A C 1
ATOM 756 O O . TRP A 1 98 ? -5.968 -2.183 4.911 1.00 98.25 98 TRP A O 1
ATOM 766 N N . TRP A 1 99 ? -4.277 -1.311 3.728 1.00 97.38 99 TRP A N 1
ATOM 767 C CA . TRP A 1 99 ? -5.051 -1.177 2.491 1.00 97.38 99 TRP A CA 1
ATOM 768 C C . TRP A 1 99 ? -5.642 -2.510 2.012 1.00 97.38 99 TRP A C 1
ATOM 770 O O . TRP A 1 99 ? -6.847 -2.611 1.766 1.00 97.38 99 TRP A O 1
ATOM 780 N N . PHE A 1 100 ? -4.838 -3.577 1.988 1.00 98.31 100 PHE A N 1
ATOM 781 C CA . PHE A 1 100 ? -5.295 -4.913 1.596 1.00 98.31 100 PHE A CA 1
ATOM 782 C C . PHE A 1 100 ? -6.296 -5.533 2.571 1.00 98.31 100 PHE A C 1
ATOM 784 O O . PHE A 1 100 ? -7.077 -6.405 2.185 1.00 98.31 100 PHE A O 1
ATOM 791 N N . ALA A 1 101 ? -6.330 -5.064 3.819 1.00 97.62 101 ALA A N 1
ATOM 792 C CA . ALA A 1 101 ? -7.350 -5.470 4.772 1.00 97.62 101 ALA A CA 1
ATOM 793 C C . ALA A 1 101 ? -8.716 -4.822 4.487 1.00 97.62 101 ALA A C 1
ATOM 795 O O . ALA A 1 101 ? -9.728 -5.361 4.941 1.00 97.62 101 ALA A O 1
ATOM 796 N N . ILE A 1 102 ? -8.756 -3.705 3.756 1.00 96.69 102 ILE A N 1
ATOM 797 C CA . ILE A 1 102 ? -9.968 -2.923 3.474 1.00 96.69 102 ILE A CA 1
ATOM 798 C C . ILE A 1 102 ? -10.605 -3.325 2.146 1.00 96.69 102 ILE A C 1
ATOM 800 O O . ILE A 1 102 ? -11.824 -3.462 2.084 1.00 96.69 102 ILE A O 1
ATOM 804 N N . ILE A 1 103 ? -9.803 -3.499 1.097 1.00 96.81 103 ILE A N 1
ATOM 805 C CA . ILE A 1 103 ? -10.314 -3.775 -0.250 1.00 96.81 103 ILE A CA 1
ATOM 806 C C . ILE A 1 103 ? -10.721 -5.240 -0.418 1.00 96.81 103 ILE A C 1
ATOM 808 O O . ILE A 1 103 ? -10.097 -6.150 0.134 1.00 96.81 103 ILE A O 1
ATOM 812 N N . ASP A 1 104 ? -11.723 -5.487 -1.255 1.00 94.06 104 ASP A N 1
ATOM 813 C CA . ASP A 1 104 ? -12.207 -6.838 -1.556 1.00 94.06 104 ASP A CA 1
ATOM 814 C C . ASP A 1 104 ? -11.381 -7.528 -2.643 1.00 94.06 104 ASP A C 1
ATOM 816 O O . ASP A 1 104 ? -11.300 -8.757 -2.685 1.00 94.06 104 ASP A O 1
ATOM 820 N N . GLY A 1 105 ? -10.737 -6.749 -3.509 1.00 96.56 105 GLY A N 1
ATOM 821 C CA . GLY A 1 105 ? -9.903 -7.265 -4.583 1.00 96.56 105 GLY A CA 1
ATOM 822 C C . GLY A 1 105 ? -9.294 -6.160 -5.432 1.00 96.56 105 GLY A C 1
ATOM 823 O O . GLY A 1 105 ? -9.746 -5.014 -5.405 1.00 96.56 105 GLY A O 1
ATOM 824 N N . VAL A 1 106 ? -8.274 -6.537 -6.197 1.00 98.00 106 VAL A N 1
ATOM 825 C CA . VAL A 1 106 ? -7.687 -5.705 -7.246 1.00 98.00 106 VAL A CA 1
ATOM 826 C C . VAL A 1 106 ? -7.626 -6.535 -8.511 1.00 98.00 106 VAL A C 1
ATOM 828 O O . VAL A 1 106 ? -6.980 -7.582 -8.539 1.00 98.00 106 VAL A O 1
ATOM 831 N N . ASP A 1 107 ? -8.287 -6.053 -9.551 1.00 97.56 107 ASP A N 1
ATOM 832 C CA . ASP A 1 107 ? -8.164 -6.591 -10.891 1.00 97.56 107 ASP A CA 1
ATOM 833 C C . ASP A 1 107 ? -7.132 -5.754 -11.654 1.00 97.56 107 ASP A C 1
ATOM 835 O O . ASP A 1 107 ? -7.125 -4.524 -11.604 1.00 97.56 107 ASP A O 1
ATOM 839 N N . VAL A 1 108 ? -6.215 -6.431 -12.343 1.00 97.81 108 VAL A N 1
ATOM 840 C CA . VAL A 1 108 ? -5.127 -5.785 -13.089 1.00 97.81 108 VAL A CA 1
ATOM 841 C C . VAL A 1 108 ? -5.340 -6.048 -14.579 1.00 97.81 108 VAL A C 1
ATOM 843 O O . VAL A 1 108 ? -4.836 -7.051 -15.103 1.00 97.81 108 VAL A O 1
ATOM 846 N N . PRO A 1 109 ? -6.125 -5.204 -15.272 1.00 95.75 109 PRO A N 1
ATOM 847 C CA . PRO A 1 109 ? -6.465 -5.422 -16.675 1.00 95.75 109 PRO A CA 1
ATOM 848 C C . PRO A 1 109 ? -5.273 -5.258 -17.619 1.00 95.75 109 PRO A C 1
ATOM 850 O O . PRO A 1 109 ? -5.272 -5.846 -18.698 1.00 95.75 109 PRO A O 1
ATOM 853 N N . SER A 1 110 ? -4.261 -4.472 -17.239 1.00 96.44 110 SER A N 1
ATOM 854 C CA . SER A 1 110 ? -3.124 -4.187 -18.111 1.00 96.44 110 SER A CA 1
ATOM 855 C C . SER A 1 110 ? -1.826 -3.992 -17.335 1.00 96.44 110 SER A C 1
ATOM 857 O O . SER A 1 110 ? -1.804 -3.352 -16.283 1.00 96.44 110 SER A O 1
ATOM 859 N N . ILE A 1 111 ? -0.749 -4.527 -17.910 1.00 98.06 111 ILE A N 1
ATOM 860 C CA . ILE A 1 111 ? 0.639 -4.185 -17.607 1.00 98.06 111 ILE A CA 1
ATOM 861 C C . ILE A 1 111 ? 1.346 -3.879 -18.928 1.00 98.06 111 ILE A C 1
ATOM 863 O O . ILE A 1 111 ? 1.087 -4.540 -19.935 1.00 98.06 111 ILE A O 1
ATOM 867 N N . ALA A 1 112 ? 2.247 -2.906 -18.925 1.00 96.25 112 ALA A N 1
ATOM 868 C CA . ALA A 1 112 ? 3.048 -2.542 -20.087 1.00 96.25 112 ALA A CA 1
ATOM 869 C C . ALA A 1 112 ? 4.490 -2.256 -19.666 1.00 96.25 112 ALA A C 1
ATOM 871 O O . ALA A 1 112 ? 4.727 -1.785 -18.555 1.00 96.25 112 ALA A O 1
ATOM 872 N N . TYR A 1 113 ? 5.435 -2.537 -20.557 1.00 97.25 113 TYR A N 1
ATOM 873 C CA . TYR A 1 113 ? 6.841 -2.182 -20.408 1.00 97.25 113 TYR A CA 1
ATOM 874 C C . TYR A 1 113 ? 7.302 -1.459 -21.669 1.00 97.25 113 TYR A C 1
ATOM 876 O O . TYR A 1 113 ? 7.035 -1.933 -22.774 1.00 97.25 113 TYR A O 1
ATOM 884 N N . ASP A 1 114 ? 7.982 -0.335 -21.483 1.00 94.44 114 ASP A N 1
ATOM 885 C CA . ASP A 1 114 ? 8.617 0.443 -22.535 1.00 94.44 114 ASP A CA 1
ATOM 886 C C . ASP A 1 114 ? 10.151 0.303 -22.430 1.00 94.44 114 ASP A C 1
ATOM 888 O O . ASP A 1 114 ? 10.750 0.835 -21.486 1.00 94.44 114 ASP A O 1
ATOM 892 N N . PRO A 1 115 ? 10.800 -0.404 -23.376 1.00 92.44 115 PRO A N 1
ATOM 893 C CA . PRO A 1 115 ? 12.248 -0.579 -23.379 1.00 92.44 115 PRO A CA 1
ATOM 894 C C . PRO A 1 115 ? 13.018 0.702 -23.718 1.00 92.44 115 PRO A C 1
ATOM 896 O O . PRO A 1 115 ? 14.190 0.794 -23.361 1.00 92.44 115 PRO A O 1
ATOM 899 N N . GLU A 1 116 ? 12.407 1.685 -24.389 1.00 90.88 116 GLU A N 1
ATOM 900 C CA . GLU A 1 116 ? 13.101 2.928 -24.756 1.00 90.88 116 GLU A CA 1
ATOM 901 C C . GLU A 1 116 ? 13.387 3.793 -23.527 1.00 90.88 116 GLU A C 1
ATOM 903 O O . GLU A 1 116 ? 14.421 4.458 -23.450 1.00 90.88 116 GLU A O 1
ATOM 908 N N . THR A 1 117 ? 12.486 3.758 -22.543 1.00 92.12 117 THR A N 1
ATOM 909 C CA . THR A 1 117 ? 12.591 4.548 -21.311 1.00 92.12 117 THR A CA 1
ATOM 910 C C . THR A 1 117 ? 12.943 3.722 -20.070 1.00 92.12 117 THR A C 1
ATOM 912 O O . THR A 1 117 ? 13.124 4.297 -18.997 1.00 92.12 117 THR A O 1
ATOM 915 N N . ASP A 1 118 ? 13.050 2.393 -20.197 1.00 94.25 118 ASP A N 1
ATOM 916 C CA . ASP A 1 118 ? 13.105 1.422 -19.088 1.00 94.25 118 ASP A CA 1
ATOM 917 C C . ASP A 1 118 ? 12.035 1.710 -18.020 1.00 94.25 118 ASP A C 1
ATOM 919 O O . ASP A 1 118 ? 12.312 1.776 -16.818 1.00 94.25 118 ASP A O 1
ATOM 923 N N . THR A 1 119 ? 10.790 1.918 -18.462 1.00 96.44 119 THR A N 1
ATOM 924 C CA . THR A 1 119 ? 9.653 2.169 -17.567 1.00 96.44 119 THR A CA 1
ATOM 925 C C . THR A 1 119 ? 8.532 1.164 -17.762 1.00 96.44 119 THR A C 1
ATOM 927 O O . THR A 1 119 ? 8.356 0.562 -18.817 1.00 96.44 119 THR A O 1
ATOM 930 N N . GLY A 1 120 ? 7.780 0.936 -16.691 1.00 97.62 120 GLY A N 1
ATOM 931 C CA . GLY A 1 120 ? 6.598 0.091 -16.693 1.00 97.62 120 GLY A CA 1
ATOM 932 C C . GLY A 1 120 ? 5.341 0.888 -16.386 1.00 97.62 120 GLY A C 1
ATOM 933 O O . GLY A 1 120 ? 5.391 1.962 -15.786 1.00 97.62 120 GLY A O 1
ATOM 934 N N . ALA A 1 121 ? 4.198 0.320 -16.741 1.00 97.75 121 ALA A N 1
ATOM 935 C CA . ALA A 1 121 ? 2.897 0.800 -16.319 1.00 97.75 121 ALA A CA 1
ATOM 936 C C . ALA A 1 121 ? 2.012 -0.365 -15.878 1.00 97.75 121 ALA A C 1
ATOM 938 O O . ALA A 1 121 ? 2.097 -1.471 -16.416 1.00 97.75 121 ALA A O 1
ATOM 939 N N . ILE A 1 122 ? 1.141 -0.101 -14.911 1.00 98.19 122 ILE A N 1
ATOM 940 C CA . ILE A 1 122 ? 0.107 -1.027 -14.453 1.00 98.19 122 ILE A CA 1
ATOM 941 C C . ILE A 1 122 ? -1.204 -0.267 -14.274 1.00 98.19 122 ILE A C 1
ATOM 943 O O . ILE A 1 122 ? -1.221 0.839 -13.735 1.00 98.19 122 ILE A O 1
ATOM 947 N N . VAL A 1 123 ? -2.301 -0.850 -14.749 1.00 97.69 123 VAL A N 1
ATOM 948 C CA . VAL A 1 123 ? -3.658 -0.330 -14.544 1.00 97.69 123 VAL A CA 1
ATOM 949 C C . VAL A 1 123 ? -4.349 -1.202 -13.512 1.00 97.69 123 VAL A C 1
ATOM 951 O O . VAL A 1 123 ? -4.249 -2.426 -13.578 1.00 97.69 123 VAL A O 1
ATOM 954 N N . LEU A 1 124 ? -5.043 -0.568 -12.574 1.00 97.81 124 LEU A N 1
ATOM 955 C CA . LEU A 1 124 ? -5.706 -1.194 -11.441 1.00 97.81 124 LEU A CA 1
ATOM 956 C C . LEU A 1 124 ? -7.197 -0.851 -11.468 1.00 97.81 124 LEU A C 1
ATOM 958 O O . LEU A 1 124 ? -7.567 0.315 -11.619 1.00 97.81 124 LEU A O 1
ATOM 962 N N . ASP A 1 125 ? -8.031 -1.860 -11.262 1.00 97.62 125 ASP A N 1
ATOM 963 C CA . ASP A 1 125 ? -9.429 -1.720 -10.864 1.00 97.62 125 ASP A CA 1
ATOM 964 C C . ASP A 1 125 ? -9.573 -2.262 -9.438 1.00 97.62 125 ASP A C 1
ATOM 966 O O . ASP A 1 125 ? -9.432 -3.460 -9.182 1.00 97.62 125 ASP A O 1
ATOM 970 N N . ILE A 1 126 ? -9.753 -1.350 -8.486 1.00 97.69 126 ILE A N 1
ATOM 971 C CA . ILE A 1 126 ? -9.708 -1.631 -7.053 1.00 97.69 126 ILE A CA 1
ATOM 972 C C . ILE A 1 126 ? -11.132 -1.648 -6.507 1.00 97.69 126 ILE A C 1
ATOM 974 O O . ILE A 1 126 ? -11.858 -0.656 -6.613 1.00 97.69 126 ILE A O 1
ATOM 978 N N . ARG A 1 127 ? -11.513 -2.748 -5.856 1.00 96.62 127 ARG A N 1
ATOM 979 C CA . ARG A 1 127 ? -12.872 -2.970 -5.351 1.00 96.62 127 ARG A CA 1
ATOM 980 C C . ARG A 1 127 ? -12.986 -2.708 -3.851 1.00 96.62 127 ARG A C 1
ATOM 982 O O . ARG A 1 127 ? -12.307 -3.345 -3.047 1.00 96.62 127 ARG A O 1
ATOM 989 N N . TYR A 1 128 ? -13.900 -1.812 -3.488 1.00 94.38 128 TYR A N 1
ATOM 990 C CA . TYR A 1 128 ? -14.344 -1.511 -2.123 1.00 94.38 128 TYR A CA 1
ATOM 991 C C . TYR A 1 128 ? -15.849 -1.809 -2.025 1.00 94.38 128 TYR A C 1
ATOM 993 O O . TYR A 1 128 ? -16.685 -0.907 -2.128 1.00 94.38 128 TYR A O 1
ATOM 1001 N N . GLY A 1 129 ? -16.223 -3.074 -1.869 1.00 89.56 129 GLY A N 1
ATOM 1002 C CA . GLY A 1 129 ? -17.608 -3.526 -1.939 1.00 89.56 129 GLY A CA 1
ATOM 1003 C C . GLY A 1 129 ? -18.210 -3.276 -3.319 1.00 89.56 129 GLY A C 1
ATOM 1004 O O . GLY A 1 129 ? -17.734 -3.786 -4.328 1.00 89.56 129 GLY A O 1
ATOM 1005 N N . ASP A 1 130 ? -19.262 -2.459 -3.350 1.00 90.06 130 ASP A N 1
ATOM 1006 C CA . ASP A 1 130 ? -19.948 -2.016 -4.568 1.00 90.06 130 ASP A CA 1
ATOM 1007 C C . ASP A 1 130 ? -19.248 -0.834 -5.269 1.00 90.06 130 ASP A C 1
ATOM 1009 O O . ASP A 1 130 ? -19.737 -0.327 -6.279 1.00 90.06 130 ASP A O 1
ATOM 1013 N N . GLN A 1 131 ? -18.132 -0.344 -4.721 1.00 94.06 131 GLN A N 1
ATOM 1014 C CA . GLN A 1 131 ? -17.389 0.793 -5.253 1.00 94.06 131 GLN A CA 1
ATOM 1015 C C . GLN A 1 131 ? -16.123 0.343 -5.977 1.00 94.06 131 GLN A C 1
ATOM 1017 O O . GLN A 1 131 ? -15.409 -0.540 -5.511 1.00 94.06 131 GLN A O 1
ATOM 1022 N N . HIS A 1 132 ? -15.814 1.031 -7.074 1.00 94.62 132 HIS A N 1
ATOM 1023 C CA . HIS A 1 132 ? -14.608 0.808 -7.864 1.00 94.62 132 HIS A CA 1
ATOM 1024 C C . HIS A 1 132 ? -13.765 2.079 -7.941 1.00 94.62 132 HIS A C 1
ATOM 1026 O O . HIS A 1 132 ? -14.290 3.164 -8.231 1.00 94.62 132 HIS A O 1
ATOM 1032 N N . LEU A 1 133 ? -12.464 1.932 -7.704 1.00 94.50 133 LEU A N 1
ATOM 1033 C CA . LEU A 1 133 ? -11.450 2.950 -7.937 1.00 94.50 133 LEU A CA 1
ATOM 1034 C C . LEU A 1 133 ? -10.535 2.484 -9.066 1.00 94.50 133 LEU A C 1
ATOM 1036 O O . LEU A 1 133 ? -9.803 1.508 -8.920 1.00 94.50 133 LEU A O 1
ATOM 1040 N N . LEU A 1 134 ? -10.545 3.229 -10.169 1.00 95.31 134 LEU A N 1
ATOM 1041 C CA . LEU A 1 134 ? -9.553 3.065 -11.221 1.00 95.31 134 LEU A CA 1
ATOM 1042 C C . LEU A 1 134 ? -8.295 3.848 -10.859 1.00 95.31 134 LEU A C 1
ATOM 1044 O O . LEU A 1 134 ? -8.364 5.040 -10.534 1.00 95.31 134 LEU A O 1
ATOM 1048 N N . ALA A 1 135 ? -7.156 3.176 -10.950 1.00 94.88 135 ALA A N 1
ATOM 1049 C CA . ALA A 1 135 ? -5.852 3.780 -10.762 1.00 94.88 135 ALA A CA 1
ATOM 1050 C C . ALA A 1 135 ? -4.868 3.286 -11.824 1.00 94.88 135 ALA A C 1
ATOM 1052 O O . ALA A 1 135 ? -5.035 2.229 -12.430 1.00 94.88 135 ALA A O 1
ATOM 1053 N N . MET A 1 136 ? -3.818 4.059 -12.041 1.00 95.75 136 MET A N 1
ATOM 1054 C CA . MET A 1 136 ? -2.673 3.668 -12.849 1.00 95.75 136 MET A CA 1
ATOM 1055 C C . MET A 1 136 ? -1.411 3.942 -12.049 1.00 95.75 136 MET A C 1
ATOM 1057 O O . MET A 1 136 ? -1.347 4.930 -11.318 1.00 95.75 136 MET A O 1
ATOM 1061 N N . GLN A 1 137 ? -0.396 3.100 -12.208 1.00 96.38 137 GLN A N 1
ATOM 1062 C CA . GLN A 1 137 ? 0.938 3.423 -11.731 1.00 96.38 137 GLN A CA 1
ATOM 1063 C C . GLN A 1 137 ? 1.956 3.386 -12.857 1.00 96.38 137 GLN A C 1
ATOM 1065 O O . GLN A 1 137 ? 1.964 2.457 -13.662 1.00 96.38 137 GLN A O 1
ATOM 1070 N N . HIS A 1 138 ? 2.828 4.388 -12.867 1.00 96.62 138 HIS A N 1
ATOM 1071 C CA . HIS A 1 138 ? 4.072 4.382 -13.622 1.00 96.62 138 HIS A CA 1
ATOM 1072 C C . HIS A 1 138 ? 5.191 3.850 -12.732 1.00 96.62 138 HIS A C 1
ATOM 1074 O O . HIS A 1 138 ? 5.245 4.143 -11.536 1.00 96.62 138 HIS A O 1
ATOM 1080 N N . ILE A 1 139 ? 6.080 3.062 -13.320 1.00 97.88 139 ILE A N 1
ATOM 1081 C CA . ILE A 1 139 ? 7.058 2.245 -12.610 1.00 97.88 139 ILE A CA 1
ATOM 1082 C C . ILE A 1 139 ? 8.429 2.529 -13.212 1.00 97.88 139 ILE A C 1
ATOM 1084 O O . ILE A 1 139 ? 8.603 2.444 -14.426 1.00 97.88 139 ILE A O 1
ATOM 1088 N N . GLN A 1 140 ? 9.405 2.849 -12.368 1.00 97.06 140 GLN A N 1
ATOM 1089 C CA . GLN A 1 140 ? 10.813 2.881 -12.763 1.00 97.06 140 GLN A CA 1
ATOM 1090 C C . GLN A 1 140 ? 11.563 1.757 -12.063 1.00 97.06 140 GLN A C 1
ATOM 1092 O O . GLN A 1 140 ? 11.249 1.389 -10.925 1.00 97.06 140 GLN A O 1
ATOM 1097 N N . PHE A 1 141 ? 12.566 1.227 -12.753 1.00 97.06 141 PHE A N 1
ATOM 1098 C CA . PHE A 1 141 ? 13.370 0.114 -12.276 1.00 97.06 141 PHE A CA 1
ATOM 1099 C C . PHE A 1 141 ? 14.793 0.563 -11.936 1.00 97.06 141 PHE A C 1
ATOM 1101 O O . PHE A 1 141 ? 15.289 1.582 -12.412 1.00 97.06 141 PHE A O 1
ATOM 1108 N N . LYS A 1 142 ? 15.465 -0.201 -11.078 1.00 95.50 142 LYS A N 1
ATOM 1109 C CA . LYS A 1 142 ? 16.891 -0.064 -10.767 1.00 95.50 142 LYS A CA 1
ATOM 1110 C C . LYS A 1 142 ? 17.437 -1.447 -10.455 1.00 95.50 142 LYS A C 1
ATOM 1112 O O . LYS A 1 142 ? 16.983 -2.092 -9.513 1.00 95.50 142 LYS A O 1
ATOM 1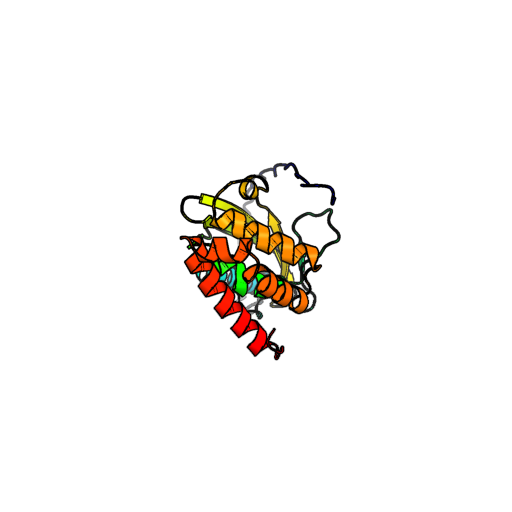117 N N . GLY A 1 143 ? 18.391 -1.919 -11.255 1.00 93.06 143 GLY A N 1
ATOM 1118 C CA . GLY A 1 143 ? 18.879 -3.294 -11.129 1.00 93.06 143 GLY A CA 1
ATOM 1119 C C . GLY A 1 143 ? 17.741 -4.299 -11.319 1.00 93.06 143 GLY A C 1
ATOM 1120 O O . GLY A 1 143 ? 17.060 -4.254 -12.339 1.00 93.06 143 GLY A O 1
ATOM 1121 N N . ASP A 1 144 ? 17.515 -5.172 -10.343 1.00 95.31 144 ASP A N 1
ATOM 1122 C CA . ASP A 1 144 ? 16.452 -6.185 -10.280 1.00 95.31 144 ASP A CA 1
ATOM 1123 C C . ASP A 1 144 ? 15.227 -5.734 -9.454 1.00 95.31 144 ASP A C 1
ATOM 1125 O O . ASP A 1 144 ? 14.426 -6.568 -9.031 1.00 95.31 144 ASP A O 1
ATOM 1129 N N . ARG A 1 145 ? 15.076 -4.424 -9.198 1.00 98.12 145 ARG A N 1
ATOM 1130 C CA . ARG A 1 145 ? 14.041 -3.864 -8.312 1.00 98.12 145 ARG A CA 1
ATOM 1131 C C . ARG A 1 145 ? 13.223 -2.747 -8.948 1.00 98.12 145 ARG A C 1
ATOM 1133 O O . ARG A 1 145 ? 13.696 -2.032 -9.829 1.00 98.12 145 ARG A O 1
ATOM 1140 N N . ILE A 1 146 ? 11.999 -2.577 -8.462 1.00 98.44 146 ILE A N 1
ATOM 1141 C CA . ILE A 1 146 ? 11.187 -1.372 -8.626 1.00 98.44 146 ILE A CA 1
ATOM 1142 C C . ILE A 1 146 ? 11.768 -0.306 -7.702 1.00 98.44 146 ILE A C 1
ATOM 1144 O O . ILE A 1 146 ? 11.841 -0.502 -6.492 1.00 98.44 146 ILE A O 1
ATOM 1148 N N . SER A 1 147 ? 12.184 0.817 -8.273 1.00 97.69 147 SER A N 1
ATOM 1149 C CA . SER A 1 147 ? 12.823 1.919 -7.548 1.00 97.69 147 SER A CA 1
ATOM 1150 C C . SER A 1 147 ? 11.916 3.126 -7.382 1.00 97.69 147 SER A C 1
ATOM 1152 O O . SER A 1 147 ? 12.083 3.898 -6.438 1.00 97.69 147 SER A O 1
ATOM 1154 N N . ARG A 1 148 ? 10.933 3.288 -8.268 1.00 96.62 148 ARG A N 1
ATOM 1155 C CA . ARG A 1 148 ? 9.954 4.360 -8.156 1.00 96.62 148 ARG A CA 1
ATOM 1156 C C . ARG A 1 148 ? 8.585 3.903 -8.606 1.00 96.62 148 ARG A C 1
ATOM 1158 O O . ARG A 1 148 ? 8.455 3.254 -9.642 1.00 96.62 148 ARG A O 1
ATOM 1165 N N . LEU A 1 149 ? 7.580 4.321 -7.851 1.00 96.38 149 LEU A N 1
ATOM 1166 C CA . LEU A 1 149 ? 6.184 4.252 -8.248 1.00 96.38 149 LEU A CA 1
ATOM 1167 C C . LEU A 1 149 ? 5.622 5.664 -8.344 1.00 96.38 149 LEU A C 1
ATOM 1169 O O . LEU A 1 149 ? 5.854 6.495 -7.468 1.00 96.38 149 LEU A O 1
ATOM 1173 N N . GLN A 1 150 ? 4.841 5.926 -9.379 1.00 93.56 150 GLN A N 1
ATOM 1174 C CA . GLN A 1 150 ? 4.014 7.117 -9.451 1.00 93.56 150 GLN A CA 1
ATOM 1175 C C . GLN A 1 150 ? 2.564 6.712 -9.649 1.00 93.56 150 GLN A C 1
ATOM 1177 O O . GLN A 1 150 ? 2.245 6.102 -10.661 1.00 93.56 150 GLN A O 1
ATOM 1182 N N . THR A 1 151 ? 1.702 7.027 -8.681 1.00 91.25 151 THR A N 1
ATOM 1183 C CA . THR A 1 151 ? 0.298 6.589 -8.690 1.00 91.25 151 THR A CA 1
ATOM 1184 C C . THR A 1 151 ? -0.627 7.713 -9.123 1.00 91.25 151 THR A C 1
ATOM 1186 O O . THR A 1 151 ? -0.551 8.820 -8.601 1.00 91.25 151 THR A O 1
ATOM 1189 N N . TYR A 1 152 ? -1.547 7.390 -10.022 1.00 89.56 152 TYR A N 1
ATOM 1190 C CA . TYR A 1 152 ? -2.604 8.262 -10.503 1.00 89.56 152 TYR A CA 1
ATOM 1191 C C . TYR A 1 152 ? -3.950 7.630 -10.170 1.00 89.56 152 TYR A C 1
ATOM 1193 O O . TYR A 1 152 ? -4.253 6.528 -10.623 1.00 89.56 152 TYR A O 1
ATOM 1201 N N . ALA A 1 153 ? -4.761 8.329 -9.386 1.00 87.69 153 ALA A N 1
ATOM 1202 C CA . ALA A 1 153 ? -6.102 7.910 -9.002 1.00 87.69 153 ALA A CA 1
ATOM 1203 C C . ALA A 1 153 ? -6.987 9.151 -8.827 1.00 87.69 153 ALA A C 1
ATOM 1205 O O . ALA A 1 153 ? -6.489 10.248 -8.564 1.00 87.69 153 ALA A O 1
ATOM 1206 N N . SER A 1 154 ? -8.306 9.010 -8.981 1.00 84.00 154 SER A N 1
ATOM 1207 C CA . SER A 1 154 ? -9.205 10.152 -8.790 1.00 84.00 154 SER A CA 1
ATOM 1208 C C . SER A 1 154 ? -9.411 10.453 -7.307 1.00 84.00 154 SER A C 1
ATOM 1210 O O . SER A 1 154 ? -10.060 9.685 -6.598 1.00 84.00 154 SER A O 1
ATOM 1212 N N . ASN A 1 155 ? -8.972 11.631 -6.862 1.00 79.44 155 ASN A N 1
ATOM 1213 C CA . ASN A 1 155 ? -9.181 12.089 -5.483 1.00 79.44 155 ASN A CA 1
ATOM 1214 C C . ASN A 1 155 ? -10.666 12.193 -5.097 1.00 79.44 155 ASN A C 1
ATOM 1216 O O . ASN A 1 155 ? -11.016 12.063 -3.927 1.00 79.44 155 ASN A O 1
ATOM 1220 N N . THR A 1 156 ? -11.557 12.380 -6.075 1.00 84.00 156 THR A N 1
ATOM 1221 C CA . THR A 1 156 ? -13.007 12.461 -5.829 1.00 84.00 156 THR A CA 1
ATOM 1222 C C . THR A 1 156 ? -13.593 11.166 -5.261 1.00 84.00 156 THR A C 1
ATOM 1224 O O . THR A 1 156 ? -14.612 11.207 -4.573 1.00 84.00 156 THR A O 1
ATOM 1227 N N . PHE A 1 157 ? -12.943 10.019 -5.493 1.00 86.38 157 PHE A N 1
ATOM 1228 C CA . PHE A 1 157 ? -13.362 8.734 -4.938 1.00 86.38 157 PHE A CA 1
ATOM 1229 C C . PHE A 1 157 ? -13.341 8.732 -3.405 1.00 86.38 157 PHE A C 1
ATOM 1231 O O . PHE A 1 157 ? -14.282 8.246 -2.779 1.00 86.38 157 PHE A O 1
ATOM 1238 N N . PHE A 1 158 ? -12.321 9.345 -2.800 1.00 80.94 158 PHE A N 1
ATOM 1239 C CA . PHE A 1 158 ? -12.139 9.377 -1.346 1.00 80.94 158 PHE A CA 1
ATOM 1240 C C . PHE A 1 158 ? -13.098 10.336 -0.624 1.00 80.94 158 PHE A C 1
ATOM 1242 O O . PHE A 1 158 ? -13.191 10.307 0.598 1.00 80.94 158 PHE A O 1
ATOM 1249 N N . GLY A 1 159 ? -13.857 11.152 -1.364 1.00 81.56 159 GLY A N 1
ATOM 1250 C CA . GLY A 1 159 ? -14.926 11.990 -0.812 1.00 81.56 159 GLY A CA 1
ATOM 1251 C C . GLY A 1 159 ? -16.255 11.258 -0.587 1.00 81.56 159 GLY A C 1
ATOM 1252 O O . GLY A 1 159 ? -17.218 11.875 -0.134 1.00 81.56 159 GLY A O 1
ATOM 1253 N N . ARG A 1 160 ? -16.352 9.967 -0.933 1.00 86.00 160 ARG A N 1
ATOM 1254 C CA . ARG A 1 160 ? -17.590 9.181 -0.813 1.00 86.00 160 ARG A CA 1
ATOM 1255 C C . ARG A 1 160 ? -17.847 8.767 0.638 1.00 86.00 160 ARG A C 1
ATOM 1257 O O . ARG A 1 160 ? -16.975 8.202 1.293 1.00 86.00 160 ARG A O 1
ATOM 1264 N N . ASP A 1 161 ? -19.080 8.947 1.111 1.00 89.38 161 ASP A N 1
ATOM 1265 C CA . ASP A 1 161 ? -19.516 8.489 2.440 1.00 89.38 161 ASP A CA 1
ATOM 1266 C C . ASP A 1 161 ? -19.857 6.989 2.424 1.00 89.38 161 ASP A C 1
ATOM 1268 O O . ASP A 1 161 ? -21.011 6.567 2.498 1.00 89.38 161 ASP A O 1
ATOM 1272 N N . LYS A 1 162 ? -18.824 6.162 2.239 1.00 93.69 162 LYS A N 1
ATOM 1273 C CA . LYS A 1 162 ? -18.902 4.698 2.297 1.00 93.69 162 LYS A CA 1
ATOM 1274 C C . LYS A 1 162 ? -17.965 4.194 3.402 1.00 93.69 162 LYS A C 1
ATOM 1276 O O . LYS A 1 162 ? -16.829 4.664 3.464 1.00 93.69 162 LYS A O 1
ATOM 1281 N N . PRO A 1 163 ? -18.378 3.230 4.250 1.00 93.75 163 PRO A N 1
ATOM 1282 C CA . PRO A 1 163 ? -17.617 2.856 5.448 1.00 93.75 163 PRO A CA 1
ATOM 1283 C C . PRO A 1 163 ? -16.152 2.468 5.194 1.00 93.75 163 PRO A C 1
ATOM 1285 O O . PRO A 1 163 ? -15.266 2.987 5.867 1.00 93.75 163 PRO A O 1
ATOM 1288 N N . LEU A 1 164 ? -15.879 1.612 4.198 1.00 95.44 164 LEU A N 1
ATOM 1289 C CA . LEU A 1 164 ? -14.511 1.184 3.860 1.00 95.44 164 LEU A CA 1
ATOM 1290 C C . LEU A 1 164 ? -13.654 2.333 3.320 1.00 95.44 164 LEU A C 1
ATOM 1292 O O . LEU A 1 164 ? -12.495 2.454 3.696 1.00 95.44 164 LEU A O 1
ATOM 1296 N N . ILE A 1 165 ? -14.235 3.202 2.486 1.00 94.81 165 ILE A N 1
ATOM 1297 C CA . ILE A 1 165 ? -13.543 4.374 1.928 1.00 94.81 165 ILE A CA 1
ATOM 1298 C C . ILE A 1 165 ? -13.197 5.365 3.045 1.00 94.81 165 ILE A C 1
ATOM 1300 O O . ILE A 1 165 ? -12.101 5.917 3.073 1.00 94.81 165 ILE A O 1
ATOM 1304 N N . ARG A 1 166 ? -14.100 5.556 4.012 1.00 94.38 166 ARG A N 1
ATOM 1305 C CA . ARG A 1 166 ? -13.835 6.397 5.183 1.00 94.38 166 ARG A CA 1
ATOM 1306 C C . ARG A 1 166 ? -12.741 5.823 6.073 1.00 94.38 166 ARG A C 1
ATOM 1308 O O . ARG A 1 166 ? -11.880 6.579 6.508 1.00 94.38 166 ARG A O 1
ATOM 1315 N N . LEU A 1 167 ? -12.752 4.516 6.330 1.00 95.75 167 LEU A N 1
ATOM 1316 C CA . LEU A 1 167 ? -11.684 3.858 7.085 1.00 95.75 167 LEU A CA 1
ATOM 1317 C C . LEU A 1 167 ? -10.326 3.988 6.373 1.00 95.75 167 LEU A C 1
ATOM 1319 O O . LEU A 1 167 ? -9.317 4.259 7.019 1.00 95.75 167 LEU A O 1
ATOM 1323 N N . ASP A 1 168 ? -10.304 3.857 5.047 1.00 94.31 168 ASP A N 1
ATOM 1324 C CA . ASP A 1 168 ? -9.103 4.072 4.235 1.00 94.31 168 ASP A CA 1
ATOM 1325 C C . ASP A 1 168 ? -8.597 5.519 4.340 1.00 94.31 168 ASP A C 1
ATOM 1327 O O . ASP A 1 168 ? -7.414 5.756 4.570 1.00 94.31 168 ASP A O 1
ATOM 1331 N N . ALA A 1 169 ? -9.502 6.502 4.300 1.00 91.81 169 ALA A N 1
ATOM 1332 C CA . ALA A 1 169 ? -9.155 7.906 4.503 1.00 91.81 169 ALA A CA 1
ATOM 1333 C C . ALA A 1 169 ? -8.513 8.175 5.880 1.00 91.81 169 ALA A C 1
ATOM 1335 O O . ALA A 1 169 ? -7.567 8.957 5.954 1.00 91.81 169 ALA A O 1
ATOM 1336 N N . TYR A 1 170 ? -8.968 7.509 6.952 1.00 93.19 170 TYR A N 1
ATOM 1337 C CA . TYR A 1 170 ? -8.309 7.584 8.267 1.00 93.19 170 TYR A CA 1
ATOM 1338 C C . TYR A 1 170 ? -6.906 6.990 8.248 1.00 93.19 170 TYR A C 1
ATOM 1340 O O . TYR A 1 170 ? -5.999 7.585 8.822 1.00 93.19 170 TYR A O 1
ATOM 1348 N N . GLY A 1 171 ? -6.726 5.853 7.571 1.00 92.75 171 GLY A N 1
ATOM 1349 C CA . GLY A 1 171 ? -5.400 5.310 7.304 1.00 92.75 171 GLY A CA 1
ATOM 1350 C C . GLY A 1 171 ? -4.531 6.371 6.647 1.00 92.75 171 GLY A C 1
ATOM 1351 O O . GLY A 1 171 ? -3.570 6.829 7.251 1.00 92.75 171 GLY A O 1
ATOM 1352 N N . ASN A 1 172 ? -4.904 6.815 5.445 1.00 90.38 172 ASN A N 1
ATOM 1353 C CA . ASN A 1 172 ? -4.154 7.811 4.674 1.00 90.38 172 ASN A CA 1
ATOM 1354 C C . ASN A 1 172 ? -3.791 9.057 5.498 1.00 90.38 172 ASN A C 1
ATOM 1356 O O . ASN A 1 172 ? -2.655 9.516 5.413 1.00 90.38 172 ASN A O 1
ATOM 1360 N N . ALA A 1 173 ? -4.706 9.563 6.332 1.00 91.12 173 ALA A N 1
ATOM 1361 C CA . ALA A 1 173 ? -4.423 10.675 7.237 1.00 91.12 173 ALA A CA 1
ATOM 1362 C C . ALA A 1 173 ? -3.310 10.344 8.244 1.00 91.12 173 ALA A C 1
ATOM 1364 O O . ALA A 1 173 ? -2.347 11.098 8.333 1.00 91.12 173 ALA A O 1
ATOM 1365 N N . ILE A 1 174 ? -3.390 9.200 8.934 1.00 92.44 174 ILE A N 1
ATOM 1366 C CA . ILE A 1 174 ? -2.356 8.750 9.880 1.00 92.44 174 ILE A CA 1
ATOM 1367 C C . ILE A 1 174 ? -0.989 8.702 9.199 1.00 92.44 174 ILE A C 1
ATOM 1369 O O . ILE A 1 174 ? -0.037 9.282 9.704 1.00 92.44 174 ILE A O 1
ATOM 1373 N N . TRP A 1 175 ? -0.896 8.045 8.043 1.00 89.06 175 TRP A N 1
ATOM 1374 C CA . TRP A 1 175 ? 0.370 7.842 7.330 1.00 89.06 175 TRP A CA 1
ATOM 1375 C C . TRP A 1 175 ? 0.992 9.153 6.826 1.00 89.06 175 TRP A C 1
ATOM 1377 O O . TRP A 1 175 ? 2.217 9.279 6.795 1.00 89.06 175 TRP A O 1
ATOM 1387 N N . LEU A 1 176 ? 0.157 10.119 6.427 1.00 89.19 176 LEU A N 1
ATOM 1388 C CA . LEU A 1 176 ? 0.592 11.460 6.031 1.00 89.19 176 LEU A CA 1
ATOM 1389 C C . LEU A 1 176 ? 1.071 12.274 7.239 1.00 89.19 176 LEU A C 1
ATOM 1391 O O . LEU A 1 176 ? 2.136 12.884 7.187 1.00 89.19 176 LEU A O 1
ATOM 1395 N N . GLU A 1 177 ? 0.312 12.269 8.337 1.00 90.94 177 GLU A N 1
ATOM 1396 C CA . GLU A 1 177 ? 0.615 13.039 9.553 1.00 90.94 177 GLU A CA 1
ATOM 1397 C C . GLU A 1 177 ? 1.912 12.590 10.237 1.00 90.94 177 GLU A C 1
ATOM 1399 O O . GLU A 1 177 ? 2.600 13.393 10.867 1.00 90.94 177 GLU A O 1
ATOM 1404 N N . THR A 1 178 ? 2.277 11.320 10.091 1.00 91.62 178 THR A N 1
ATOM 1405 C CA . THR A 1 178 ? 3.514 10.738 10.628 1.00 91.62 178 THR A CA 1
ATOM 1406 C C . THR A 1 178 ? 4.696 10.819 9.661 1.00 91.62 178 THR A C 1
ATOM 1408 O O . THR A 1 178 ? 5.766 10.287 9.962 1.00 91.62 178 THR A O 1
ATOM 1411 N N . GLY A 1 179 ? 4.528 11.453 8.494 1.00 90.12 179 GLY A N 1
ATOM 1412 C CA . GLY A 1 179 ? 5.595 11.636 7.508 1.00 90.12 179 GLY A CA 1
ATOM 1413 C C . GLY A 1 179 ? 6.135 10.324 6.939 1.00 90.12 179 GLY A C 1
ATOM 1414 O O . GLY A 1 179 ? 7.319 10.231 6.621 1.00 90.12 179 GLY A O 1
ATOM 1415 N N . TYR A 1 180 ? 5.287 9.298 6.847 1.00 91.88 180 TYR A N 1
ATOM 1416 C CA . TYR A 1 180 ? 5.660 7.955 6.406 1.00 91.88 180 TYR A CA 1
ATOM 1417 C C . TYR A 1 180 ? 6.741 7.259 7.261 1.00 91.88 180 TYR A C 1
ATOM 1419 O O . TYR A 1 180 ? 7.448 6.370 6.776 1.00 91.88 180 TYR A O 1
ATOM 1427 N N . ASP A 1 181 ? 6.866 7.608 8.547 1.00 94.19 181 ASP A N 1
ATOM 1428 C CA . ASP A 1 181 ? 7.647 6.807 9.495 1.00 94.19 181 ASP A CA 1
ATOM 1429 C C . ASP A 1 181 ? 6.869 5.538 9.855 1.00 94.19 181 ASP A C 1
ATOM 1431 O O . ASP A 1 181 ? 5.795 5.594 10.461 1.00 94.19 181 ASP A O 1
ATOM 1435 N N . LEU A 1 182 ? 7.394 4.371 9.476 1.00 95.25 182 LEU A N 1
ATOM 1436 C CA . LEU A 1 182 ? 6.664 3.111 9.608 1.00 95.25 182 LEU A CA 1
ATOM 1437 C C . LEU A 1 182 ? 6.311 2.774 11.064 1.00 95.25 182 LEU A C 1
ATOM 1439 O O . LEU A 1 182 ? 5.207 2.295 11.328 1.00 95.25 182 LEU A O 1
ATOM 1443 N N . LYS A 1 183 ? 7.226 3.026 12.006 1.00 96.81 183 LYS A N 1
ATOM 1444 C CA . LYS A 1 183 ? 7.005 2.695 13.414 1.00 96.81 183 LYS A CA 1
ATOM 1445 C C . LYS A 1 183 ? 5.982 3.648 14.018 1.00 96.81 183 LYS A C 1
ATOM 1447 O O . LYS A 1 183 ? 4.987 3.183 14.567 1.00 96.81 183 LYS A O 1
ATOM 1452 N N . ILE A 1 184 ? 6.187 4.956 13.866 1.00 96.69 184 ILE A N 1
ATOM 1453 C CA . ILE A 1 184 ? 5.284 5.981 14.411 1.00 96.69 184 ILE A CA 1
ATOM 1454 C C . ILE A 1 184 ? 3.880 5.811 13.824 1.00 96.69 184 ILE A C 1
ATOM 1456 O O . ILE A 1 184 ? 2.887 5.919 14.539 1.00 96.69 184 ILE A O 1
ATOM 1460 N N . SER A 1 185 ? 3.775 5.465 12.541 1.00 96.44 185 SER A N 1
ATOM 1461 C CA . SER A 1 185 ? 2.475 5.233 11.912 1.00 96.44 185 SER A CA 1
ATOM 1462 C C . SER A 1 185 ? 1.770 3.980 12.412 1.00 96.44 185 SER A C 1
ATOM 1464 O O . SER A 1 185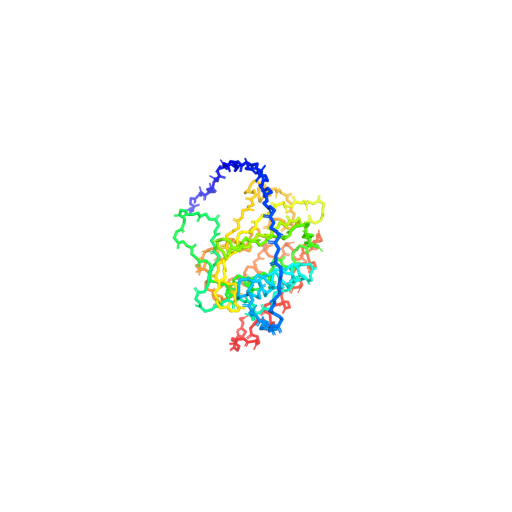 ? 0.561 4.012 12.629 1.00 96.44 185 SER A O 1
ATOM 1466 N N . ALA A 1 186 ? 2.502 2.882 12.631 1.00 97.50 186 ALA A N 1
ATOM 1467 C CA . ALA A 1 186 ? 1.931 1.685 13.241 1.00 97.50 186 ALA A CA 1
ATOM 1468 C C . ALA A 1 186 ? 1.422 1.981 14.662 1.00 97.50 186 ALA A C 1
ATOM 1470 O O . ALA A 1 186 ? 0.336 1.542 15.038 1.00 97.50 186 ALA A O 1
ATOM 1471 N N . GLU A 1 187 ? 2.166 2.778 15.434 1.00 97.56 187 GLU A N 1
ATOM 1472 C CA . GLU A 1 187 ? 1.749 3.210 16.768 1.00 97.56 187 GLU A CA 1
ATOM 1473 C C . GLU A 1 187 ? 0.492 4.093 16.719 1.00 97.56 187 GLU A C 1
ATOM 1475 O O . GLU A 1 187 ? -0.476 3.842 17.441 1.00 97.56 187 GLU A O 1
ATOM 1480 N N . ALA A 1 188 ? 0.454 5.073 15.815 1.00 97.69 188 ALA A N 1
ATOM 1481 C CA . ALA A 1 188 ? -0.701 5.941 15.609 1.00 97.69 188 ALA A CA 1
ATOM 1482 C C . ALA A 1 188 ? -1.945 5.166 15.134 1.00 97.69 188 ALA A C 1
ATOM 1484 O O . ALA A 1 188 ? -3.049 5.416 15.623 1.00 97.69 188 ALA A O 1
ATOM 1485 N N . ALA A 1 189 ? -1.776 4.175 14.254 1.00 97.81 189 ALA A N 1
ATOM 1486 C CA . ALA A 1 189 ? -2.842 3.270 13.830 1.00 97.81 189 ALA A CA 1
ATOM 1487 C C . ALA A 1 189 ? -3.436 2.501 15.018 1.00 97.81 189 ALA A C 1
ATOM 1489 O O . ALA A 1 189 ? -4.651 2.480 15.206 1.00 97.81 189 ALA A O 1
ATOM 1490 N N . GLU A 1 190 ? -2.604 1.924 15.882 1.00 97.69 190 GLU A N 1
ATOM 1491 C CA . GLU A 1 190 ? -3.077 1.214 17.076 1.00 97.69 190 GLU A CA 1
ATOM 1492 C C . GLU A 1 190 ? -3.760 2.125 18.101 1.00 97.69 190 GLU A C 1
ATOM 1494 O O . GLU A 1 190 ? -4.671 1.683 18.808 1.00 97.69 190 GLU A O 1
ATOM 1499 N N . VAL A 1 191 ? -3.339 3.388 18.201 1.00 97.75 191 VAL A N 1
ATOM 1500 C CA . VAL A 1 191 ? -4.034 4.398 19.009 1.00 97.75 191 VAL A CA 1
ATOM 1501 C C . VAL A 1 191 ? -5.400 4.707 18.402 1.00 97.75 191 VAL A C 1
ATOM 1503 O O . VAL A 1 191 ? -6.403 4.637 19.114 1.00 97.75 191 VAL A O 1
ATOM 1506 N N . PHE A 1 192 ? -5.476 4.969 17.093 1.00 97.88 192 PHE A N 1
ATOM 1507 C CA . PHE A 1 192 ? -6.735 5.218 16.387 1.00 97.88 192 PHE A CA 1
ATOM 1508 C C . PHE A 1 192 ? -7.756 4.098 16.624 1.00 97.88 192 PHE A C 1
ATOM 1510 O O . PHE A 1 192 ? -8.909 4.377 16.957 1.00 97.88 192 PHE A O 1
ATOM 1517 N N . LEU A 1 193 ? -7.326 2.836 16.551 1.00 97.50 193 LEU A N 1
ATOM 1518 C CA . LEU A 1 193 ? -8.181 1.661 16.760 1.00 97.50 193 LEU A CA 1
ATOM 1519 C C . LEU A 1 193 ? -8.783 1.554 18.173 1.00 97.50 193 LEU A C 1
ATOM 1521 O O . LEU A 1 193 ? -9.695 0.752 18.382 1.00 97.50 193 LEU A O 1
ATOM 1525 N N . ARG A 1 194 ? -8.284 2.339 19.136 1.00 97.19 194 ARG A N 1
ATOM 1526 C CA . ARG A 1 194 ? -8.799 2.444 20.512 1.00 97.19 194 ARG A CA 1
ATOM 1527 C C . ARG A 1 194 ? -9.657 3.692 20.744 1.00 97.19 194 ARG A C 1
ATOM 1529 O O . ARG A 1 194 ? -10.256 3.828 21.807 1.00 97.19 194 ARG A O 1
ATOM 1536 N N . THR A 1 195 ? -9.728 4.605 19.777 1.00 97.62 195 THR A N 1
ATOM 1537 C CA . THR A 1 195 ? -10.573 5.805 19.870 1.00 97.62 195 THR A CA 1
ATOM 1538 C C . THR A 1 195 ? -12.058 5.463 19.692 1.00 97.62 195 THR A C 1
ATOM 1540 O O . THR A 1 195 ? -12.380 4.447 19.074 1.00 97.62 195 THR A O 1
ATOM 1543 N N . PRO A 1 196 ? -12.991 6.331 20.132 1.00 97.88 196 PRO A N 1
ATOM 1544 C CA . PRO A 1 196 ? -14.419 6.134 19.873 1.00 97.88 196 PRO A CA 1
ATOM 1545 C C . PRO A 1 196 ? -14.787 5.997 18.386 1.00 97.88 196 PRO A C 1
ATOM 1547 O O . PRO A 1 196 ? -15.780 5.354 18.060 1.00 97.88 196 PRO A O 1
ATOM 1550 N N . GLU A 1 197 ? -14.026 6.602 17.467 1.00 95.81 197 GLU A N 1
ATOM 1551 C CA . GLU A 1 197 ? -14.238 6.418 16.022 1.00 95.81 197 GLU A CA 1
ATOM 1552 C C . GLU A 1 197 ? -13.739 5.044 15.553 1.00 95.81 197 GLU A C 1
ATOM 1554 O O . GLU A 1 197 ? -14.470 4.330 14.870 1.00 95.81 197 GLU A O 1
ATOM 1559 N N . GLY A 1 198 ? -12.538 4.627 15.970 1.00 96.62 198 GLY A N 1
ATOM 1560 C CA . GLY A 1 198 ? -12.009 3.297 15.653 1.00 96.62 198 GLY A CA 1
ATOM 1561 C C . GLY A 1 198 ? -12.896 2.164 16.182 1.00 96.62 198 GLY A C 1
ATOM 1562 O O . GLY A 1 198 ? -13.124 1.176 15.484 1.00 96.62 198 GLY A O 1
ATOM 1563 N N . LEU A 1 199 ? -13.461 2.334 17.382 1.00 97.69 199 LEU A N 1
ATOM 1564 C CA . LEU A 1 199 ? -14.421 1.391 17.962 1.00 97.69 199 LEU A CA 1
ATOM 1565 C C . LEU A 1 199 ? -15.722 1.324 17.151 1.00 97.69 199 LEU A C 1
ATOM 1567 O O . LEU A 1 199 ? -16.178 0.223 16.858 1.00 97.69 199 LEU A O 1
ATOM 1571 N N . ARG A 1 200 ? -16.255 2.461 16.680 1.00 96.94 200 ARG A N 1
ATOM 1572 C CA . ARG A 1 200 ? -17.433 2.473 15.792 1.00 96.94 200 ARG A CA 1
ATOM 1573 C C . ARG A 1 200 ? -17.203 1.698 14.495 1.00 96.94 200 ARG A C 1
ATOM 1575 O O . ARG A 1 200 ? -18.073 0.939 14.073 1.00 96.94 200 ARG A O 1
ATOM 1582 N N . PHE A 1 201 ? -16.028 1.823 13.874 1.00 97.12 201 PHE A N 1
ATOM 1583 C CA . PHE A 1 201 ? -15.692 1.006 12.701 1.00 97.12 201 PHE A CA 1
ATOM 1584 C C . PHE A 1 201 ? -15.635 -0.494 13.018 1.00 97.12 201 PHE A C 1
ATOM 1586 O O . PHE A 1 201 ? -15.950 -1.314 12.155 1.00 97.12 201 PHE A O 1
ATOM 1593 N N . ALA A 1 202 ? -15.259 -0.863 14.242 1.00 97.56 202 ALA A N 1
ATOM 1594 C CA . ALA A 1 202 ? -15.171 -2.253 14.676 1.00 97.56 202 ALA A CA 1
ATOM 1595 C C . ALA A 1 202 ? -16.539 -2.897 14.982 1.00 97.56 202 ALA A C 1
ATOM 1597 O O . ALA A 1 202 ? -16.626 -4.121 15.062 1.00 97.56 202 ALA A O 1
ATOM 1598 N N . GLU A 1 203 ? -17.604 -2.111 15.150 1.00 97.19 203 GLU A N 1
ATOM 1599 C CA . GLU A 1 203 ? -18.931 -2.612 15.539 1.00 97.19 203 GLU A CA 1
ATOM 1600 C C . GLU A 1 203 ? -19.764 -3.107 14.345 1.00 97.19 203 GLU A C 1
ATOM 1602 O O . GLU A 1 203 ? -20.581 -4.023 14.487 1.00 97.19 203 GLU A O 1
ATOM 1607 N N . HIS A 1 204 ? -19.525 -2.563 13.149 1.00 93.56 204 HIS A N 1
ATOM 1608 C CA . HIS A 1 204 ? -20.382 -2.769 11.980 1.00 93.56 204 HIS A CA 1
ATOM 1609 C C . HIS A 1 204 ? -19.642 -3.378 10.790 1.00 93.56 204 HIS A C 1
ATOM 1611 O O . HIS A 1 204 ? -18.485 -3.063 10.528 1.00 93.56 204 HIS A O 1
ATOM 1617 N N . GLU A 1 205 ? -20.332 -4.220 10.019 1.00 93.38 205 GLU A N 1
ATOM 1618 C CA . GLU A 1 205 ? -19.843 -4.605 8.692 1.00 93.38 205 GLU A CA 1
ATOM 1619 C C . GLU A 1 205 ? -20.023 -3.456 7.690 1.00 93.38 205 GLU A C 1
ATOM 1621 O O . GLU A 1 205 ? -20.966 -2.671 7.821 1.00 93.38 205 GLU A O 1
ATOM 1626 N N . PRO A 1 206 ? -19.158 -3.357 6.665 1.00 93.56 206 PRO A N 1
ATOM 1627 C CA . PRO A 1 206 ? -18.018 -4.246 6.366 1.00 93.56 206 PRO A CA 1
ATOM 1628 C C . PRO A 1 206 ? -16.722 -3.934 7.148 1.00 93.56 206 PRO A C 1
ATOM 1630 O O . PRO A 1 206 ? -15.721 -4.641 7.030 1.00 93.56 206 PRO A O 1
ATOM 1633 N N . THR A 1 207 ? -16.689 -2.851 7.927 1.00 96.75 207 THR A N 1
ATOM 1634 C CA . THR A 1 207 ? -15.447 -2.351 8.536 1.00 96.75 207 THR A CA 1
ATOM 1635 C C . THR A 1 207 ? -14.953 -3.217 9.688 1.00 96.75 207 THR A C 1
ATOM 1637 O O . THR A 1 207 ? -13.747 -3.329 9.871 1.00 96.75 207 THR A O 1
ATOM 1640 N N . ARG A 1 208 ? -15.832 -3.926 10.401 1.00 97.75 208 ARG A N 1
ATOM 1641 C CA . ARG A 1 208 ? -15.462 -4.871 11.463 1.00 97.75 208 ARG A CA 1
ATOM 1642 C C . ARG A 1 208 ? -14.485 -5.935 10.974 1.00 97.75 208 ARG A C 1
ATOM 1644 O O . ARG A 1 208 ? -13.450 -6.143 11.608 1.00 97.75 208 ARG A O 1
ATOM 1651 N N . ALA A 1 209 ? -14.779 -6.583 9.846 1.00 96.44 209 ALA A N 1
ATOM 1652 C CA . ALA A 1 209 ? -13.887 -7.583 9.268 1.00 96.44 209 ALA A CA 1
ATOM 1653 C C . ALA A 1 209 ? -12.523 -6.981 8.885 1.00 96.44 209 ALA A C 1
ATOM 1655 O O . ALA A 1 209 ? -11.485 -7.598 9.133 1.00 96.44 209 ALA A O 1
ATOM 1656 N N . ALA A 1 210 ? -12.515 -5.759 8.340 1.00 97.25 210 ALA A N 1
ATOM 1657 C CA . ALA A 1 210 ? -11.284 -5.034 8.037 1.00 97.25 210 ALA A CA 1
ATOM 1658 C C . ALA A 1 210 ? -10.481 -4.717 9.309 1.00 97.25 210 ALA A C 1
ATOM 1660 O O . ALA A 1 210 ? -9.292 -5.015 9.358 1.00 97.25 210 ALA A O 1
ATOM 1661 N N . ILE A 1 211 ? -11.118 -4.213 10.373 1.00 98.25 211 ILE A N 1
ATOM 1662 C CA . ILE A 1 211 ? -10.457 -3.912 11.653 1.00 98.25 211 ILE A CA 1
ATOM 1663 C C . ILE A 1 211 ? -9.809 -5.161 12.265 1.00 98.25 211 ILE A C 1
ATOM 1665 O O . ILE A 1 211 ? -8.691 -5.075 12.772 1.00 98.25 211 ILE A O 1
ATOM 1669 N N . ILE A 1 212 ? -10.473 -6.321 12.218 1.00 98.25 212 ILE A N 1
ATOM 1670 C CA . ILE A 1 212 ? -9.899 -7.581 12.724 1.00 98.25 212 ILE A CA 1
ATOM 1671 C C . ILE A 1 212 ? -8.604 -7.919 11.974 1.00 98.25 212 ILE A C 1
ATOM 1673 O O . ILE A 1 212 ? -7.592 -8.217 12.608 1.00 98.25 212 ILE A O 1
ATOM 1677 N N . ARG A 1 213 ? -8.617 -7.818 10.638 1.00 98.06 213 ARG A N 1
ATOM 1678 C CA . ARG A 1 213 ? -7.429 -8.050 9.803 1.00 98.06 213 ARG A CA 1
ATOM 1679 C C . ARG A 1 213 ? -6.320 -7.041 10.094 1.00 98.06 213 ARG A C 1
ATOM 1681 O O . ARG A 1 213 ? -5.196 -7.454 10.345 1.00 98.06 213 ARG A O 1
ATOM 1688 N N . ILE A 1 214 ? -6.644 -5.748 10.149 1.00 98.56 214 ILE A N 1
ATOM 1689 C CA . ILE A 1 214 ? -5.684 -4.673 10.449 1.00 98.56 214 ILE A CA 1
ATOM 1690 C C . ILE A 1 214 ? -4.988 -4.927 11.792 1.00 98.56 214 ILE A C 1
ATOM 1692 O O . ILE A 1 214 ? -3.767 -4.833 11.875 1.00 98.56 214 ILE A O 1
ATOM 1696 N N . LYS A 1 215 ? -5.740 -5.298 12.838 1.00 98.38 215 LYS A N 1
ATOM 1697 C CA . LYS A 1 215 ? -5.170 -5.623 14.157 1.00 98.38 215 LYS A CA 1
ATOM 1698 C C . LYS A 1 215 ? -4.196 -6.801 14.093 1.00 98.38 215 LYS A C 1
ATOM 1700 O O . LYS A 1 215 ? -3.124 -6.722 14.686 1.00 98.38 215 LYS A O 1
ATOM 1705 N N . GLY A 1 216 ? -4.556 -7.867 13.375 1.00 98.25 216 GLY A N 1
ATOM 1706 C CA . GLY A 1 216 ? -3.664 -9.010 13.155 1.00 98.25 216 GLY A CA 1
ATOM 1707 C C . GLY A 1 216 ? -2.387 -8.602 12.419 1.00 98.25 216 GLY A C 1
ATOM 1708 O O . GLY A 1 216 ? -1.286 -8.874 12.890 1.00 98.25 216 GLY A O 1
ATOM 1709 N N . ASN A 1 217 ? -2.531 -7.850 11.329 1.00 98.50 217 ASN A N 1
ATOM 1710 C CA . ASN A 1 217 ? -1.398 -7.417 10.522 1.00 98.50 217 ASN A CA 1
ATOM 1711 C C . ASN A 1 217 ? -0.458 -6.461 11.278 1.00 98.50 217 ASN A C 1
ATOM 1713 O O . ASN A 1 217 ? 0.757 -6.544 11.114 1.00 98.50 217 ASN A O 1
ATOM 1717 N N . LEU A 1 218 ? -0.991 -5.567 12.120 1.00 98.12 218 LEU A N 1
ATOM 1718 C CA . LEU A 1 218 ? -0.187 -4.694 12.987 1.00 98.12 218 LEU A CA 1
ATOM 1719 C C . LEU A 1 218 ? 0.625 -5.507 14.003 1.00 98.12 218 LEU A C 1
ATOM 1721 O O . LEU A 1 218 ? 1.815 -5.245 14.188 1.00 98.12 218 LEU A O 1
ATOM 1725 N N . ALA A 1 219 ? 0.019 -6.529 14.614 1.00 97.62 219 ALA A N 1
ATOM 1726 C CA . ALA A 1 219 ? 0.727 -7.428 15.524 1.00 97.62 219 ALA A CA 1
ATOM 1727 C C . ALA A 1 219 ? 1.863 -8.186 14.811 1.00 97.62 219 ALA A C 1
ATOM 1729 O O . ALA A 1 219 ? 2.978 -8.274 15.337 1.00 97.62 219 ALA A O 1
ATOM 1730 N N . ASP A 1 220 ? 1.617 -8.670 13.592 1.00 97.50 220 ASP A N 1
ATOM 1731 C CA . ASP A 1 220 ? 2.637 -9.324 12.768 1.00 97.50 220 ASP A CA 1
ATOM 1732 C C . ASP A 1 220 ? 3.759 -8.361 12.358 1.00 97.50 220 ASP A C 1
ATOM 1734 O O . ASP A 1 220 ? 4.937 -8.730 12.412 1.00 97.50 220 ASP A O 1
ATOM 1738 N N . LEU A 1 221 ? 3.421 -7.114 12.006 1.00 97.19 221 LEU A N 1
ATOM 1739 C CA . LEU A 1 221 ? 4.399 -6.068 11.708 1.00 97.19 221 LEU A CA 1
ATOM 1740 C C . LEU A 1 221 ? 5.300 -5.812 12.922 1.00 97.19 221 LEU A C 1
ATOM 1742 O O . LEU A 1 221 ? 6.525 -5.861 12.799 1.00 97.19 221 LEU A O 1
ATOM 1746 N N . ARG A 1 222 ? 4.720 -5.621 14.116 1.00 96.62 222 ARG A N 1
ATOM 1747 C CA . ARG A 1 222 ? 5.493 -5.437 15.356 1.00 96.62 222 ARG A CA 1
ATOM 1748 C C . ARG A 1 222 ? 6.455 -6.583 15.603 1.00 96.62 222 ARG A C 1
ATOM 1750 O O . ARG A 1 222 ? 7.626 -6.343 15.892 1.00 96.62 222 ARG A O 1
ATOM 1757 N N . LYS A 1 223 ? 5.978 -7.821 15.462 1.00 97.06 223 LYS A N 1
ATOM 1758 C CA . LYS A 1 223 ? 6.803 -9.019 15.641 1.00 97.06 223 LYS A CA 1
ATOM 1759 C C . LYS A 1 223 ? 7.971 -9.045 14.658 1.00 97.06 223 LYS A C 1
ATOM 1761 O O . LYS A 1 223 ? 9.091 -9.341 15.065 1.00 97.06 223 LYS A O 1
ATOM 1766 N N . ARG A 1 224 ? 7.728 -8.713 13.387 1.00 96.12 224 ARG A N 1
ATOM 1767 C CA . ARG A 1 224 ? 8.754 -8.695 12.333 1.00 96.12 224 ARG A CA 1
ATOM 1768 C C . ARG A 1 224 ? 9.868 -7.688 12.615 1.00 96.12 224 ARG A C 1
ATOM 1770 O O . ARG A 1 224 ? 11.028 -7.998 12.370 1.00 96.12 224 ARG A O 1
ATOM 1777 N N . TYR A 1 225 ? 9.520 -6.515 13.140 1.00 96.62 225 TYR A N 1
ATOM 1778 C CA . TYR A 1 225 ? 10.477 -5.442 13.426 1.00 96.62 225 TYR A CA 1
ATOM 1779 C C . TYR A 1 225 ? 10.950 -5.395 14.891 1.00 96.62 225 TYR A C 1
ATOM 1781 O O . TYR A 1 225 ? 11.725 -4.512 15.257 1.00 96.62 225 TYR A O 1
ATOM 1789 N N . GLY A 1 226 ? 10.513 -6.335 15.736 1.00 97.00 226 GLY A N 1
ATOM 1790 C CA . GLY A 1 226 ? 10.911 -6.407 17.144 1.00 97.00 226 GLY A CA 1
ATOM 1791 C C . GLY A 1 226 ? 10.453 -5.210 17.984 1.00 97.00 226 GLY A C 1
ATOM 1792 O O . GLY A 1 226 ? 11.146 -4.818 18.923 1.00 97.00 226 GLY A O 1
ATOM 1793 N N . TRP A 1 227 ? 9.318 -4.592 17.647 1.00 96.56 227 TRP A N 1
ATOM 1794 C CA . TRP A 1 227 ? 8.792 -3.448 18.396 1.00 96.56 227 TRP A CA 1
ATOM 1795 C C . TRP A 1 227 ? 7.999 -3.895 19.630 1.00 96.56 227 TRP A C 1
ATOM 1797 O O . TRP A 1 227 ? 7.255 -4.877 19.552 1.00 96.56 227 TRP A O 1
ATOM 1807 N N . PRO A 1 228 ? 8.106 -3.175 20.763 1.00 88.69 228 PRO A N 1
ATOM 1808 C CA . PRO A 1 228 ? 7.347 -3.503 21.966 1.00 88.69 228 PRO A CA 1
ATOM 1809 C C . PRO A 1 228 ? 5.835 -3.329 21.733 1.00 88.69 228 PRO A C 1
ATOM 1811 O O . PRO A 1 228 ? 5.447 -2.548 20.865 1.00 88.69 228 PRO A O 1
ATOM 1814 N N . PRO A 1 229 ? 4.968 -4.027 22.484 1.00 80.62 229 PRO A N 1
ATOM 1815 C CA . PRO A 1 229 ? 3.528 -3.764 22.462 1.00 80.62 229 PRO A CA 1
ATOM 1816 C C . PRO A 1 229 ? 3.201 -2.371 23.034 1.00 80.62 229 PRO A C 1
ATOM 1818 O O . PRO A 1 229 ? 3.964 -1.854 23.852 1.00 80.62 229 PRO A O 1
ATOM 1821 N N . ILE A 1 230 ? 2.063 -1.793 22.618 1.00 74.69 230 ILE A N 1
ATOM 1822 C CA . ILE A 1 230 ? 1.497 -0.543 23.172 1.00 74.69 230 ILE A CA 1
ATOM 1823 C C . ILE A 1 230 ? 0.326 -0.826 24.104 1.00 74.69 230 ILE A C 1
ATOM 1825 O O . ILE A 1 230 ? -0.713 -1.327 23.606 1.00 74.69 230 ILE A O 1
#

Foldseek 3Di:
DDDDDDDDDDDDDDDDDDDDDDDDDDDDDDDDPPPPPPPVLVVLQVLLVVLQVVVQVCQQVQADDCPQAPQPQAFEDADPPDPQTQGVVLVRLLSNQAVSLQWPGKDWPDKDADSVQRKIKTWIFTHRDVDTWTKMWIFHDDDSHTRYIYIDTRPVSLVDPDLSSVSVVVLVVLCVVVSNPNVSSLVVVVVCCPDPVVVVLCPDPPSVSSSVRSVVSSVVVCVVVVHDDD

pLDDT: mean 82.83, std 24.64, range [25.09, 98.56]